Protein AF-A0A478EDR0-F1 (afdb_monomer_lite)

Foldseek 3Di:
DKWKEDAPVDPQIAILLDPCSRPPPVCPPPPVSVLLVVLLLCCLPCLVCVQVVVLPPDPPCPVVCLPFAQFLLNVCVVVVRDVCNLQTPVCRVVCLQQQFFSVLRRPFAHSNQVSVVCVVQVVSVSVPDDRDDDADVVHPVVVVVVVVVPDDPPDDDDPPDDQQADDDPDAAEAPLNHPVRHDPLNCQLVLLKAWAKKKKWKFQFPVLADPSPNRDDQKYKHHYDPPDPQFDDDPDDPPNDSVVSRHDPVRRRGQTIKMKGFCCRVVVQAAAVDPNDPHTIIMIMRDPDDGPGTPDMDMDIGIRNGRSLLSSLVVQCVVQLPDPDHDAALSSEPSDPVRRVQRVVQSVVCVVPVDHDRSYPSDGHPVD

Structure (mmCIF, N/CA/C/O backbone):
data_AF-A0A478EDR0-F1
#
_entry.id   AF-A0A478EDR0-F1
#
loop_
_atom_site.group_PDB
_atom_site.id
_atom_site.type_symbol
_atom_site.label_atom_id
_atom_site.label_alt_id
_atom_site.label_comp_id
_atom_site.label_asym_id
_atom_site.label_entity_id
_atom_site.label_seq_id
_atom_site.pdbx_PDB_ins_code
_atom_site.Cartn_x
_atom_site.Cartn_y
_atom_site.Cartn_z
_atom_site.occupancy
_atom_site.B_iso_or_equiv
_atom_site.auth_seq_id
_atom_site.auth_comp_id
_atom_site.auth_asym_id
_atom_site.auth_atom_id
_atom_site.pdbx_PDB_model_num
ATOM 1 N N . MET A 1 1 ? 16.626 -0.161 -0.500 1.00 72.06 1 MET A N 1
ATOM 2 C CA . MET A 1 1 ? 15.378 -0.650 -1.121 1.00 72.06 1 MET A CA 1
ATOM 3 C C . MET A 1 1 ? 15.396 -0.232 -2.583 1.00 72.06 1 MET A C 1
ATOM 5 O O . MET A 1 1 ? 15.953 0.819 -2.873 1.00 72.06 1 MET A O 1
ATOM 9 N N . SER A 1 2 ? 14.897 -1.074 -3.491 1.00 82.75 2 SER A N 1
ATOM 10 C CA . SER A 1 2 ? 14.860 -0.760 -4.919 1.00 82.75 2 SER A CA 1
ATOM 11 C C . SER A 1 2 ? 13.586 -1.272 -5.579 1.00 82.75 2 SER A C 1
ATOM 13 O O . SER A 1 2 ? 13.078 -2.339 -5.228 1.00 82.75 2 SER A O 1
ATOM 15 N N . THR A 1 3 ? 13.122 -0.522 -6.568 1.00 86.38 3 THR A N 1
ATOM 16 C CA . THR A 1 3 ? 11.923 -0.763 -7.365 1.00 86.38 3 THR A CA 1
ATOM 17 C C . THR A 1 3 ? 12.319 -0.947 -8.821 1.00 86.38 3 THR A C 1
ATOM 19 O O . THR A 1 3 ? 13.372 -0.498 -9.274 1.00 86.38 3 THR A O 1
ATOM 22 N N . SER A 1 4 ? 11.499 -1.674 -9.558 1.00 87.06 4 SER A N 1
ATOM 23 C CA . SER A 1 4 ? 11.646 -1.843 -10.994 1.00 87.06 4 SER A CA 1
ATOM 24 C C . SER A 1 4 ? 10.284 -1.995 -11.629 1.00 87.06 4 SER A C 1
ATOM 26 O O . SER A 1 4 ? 9.315 -2.369 -10.968 1.00 87.06 4 SER A O 1
ATOM 28 N N . VAL A 1 5 ? 10.228 -1.703 -12.917 1.00 87.00 5 VAL A N 1
ATOM 29 C CA . VAL A 1 5 ? 9.045 -1.825 -13.746 1.00 87.00 5 VAL A CA 1
ATOM 30 C C . VAL A 1 5 ? 9.401 -2.570 -15.021 1.00 87.00 5 VAL A C 1
ATOM 32 O O . VAL A 1 5 ? 10.458 -2.354 -15.615 1.00 87.00 5 VAL A O 1
ATOM 35 N N . THR A 1 6 ? 8.505 -3.443 -15.448 1.00 86.31 6 THR A N 1
ATOM 36 C CA . THR A 1 6 ? 8.558 -4.144 -16.729 1.00 86.31 6 THR A CA 1
ATOM 37 C C . THR A 1 6 ? 7.203 -4.041 -17.396 1.00 86.31 6 THR A C 1
ATOM 39 O O . THR A 1 6 ? 6.175 -4.080 -16.721 1.00 86.31 6 THR A O 1
ATOM 42 N N . GLU A 1 7 ? 7.184 -3.881 -18.712 1.00 83.06 7 GLU A N 1
ATOM 43 C CA . GLU A 1 7 ? 5.940 -4.027 -19.460 1.00 83.06 7 GLU A CA 1
ATOM 44 C C . GLU A 1 7 ? 5.649 -5.505 -19.694 1.00 83.06 7 GLU A C 1
ATOM 46 O O . GLU A 1 7 ? 6.548 -6.267 -20.032 1.00 83.06 7 GLU A O 1
ATOM 51 N N . GLU A 1 8 ? 4.391 -5.902 -19.534 1.00 78.00 8 GLU A N 1
ATOM 52 C CA . GLU A 1 8 ? 3.966 -7.288 -19.750 1.00 78.00 8 GLU A CA 1
ATOM 53 C C . GLU A 1 8 ? 4.298 -7.816 -21.153 1.00 78.00 8 GLU A C 1
ATOM 55 O O . GLU A 1 8 ? 4.853 -8.904 -21.279 1.00 78.00 8 GLU A O 1
ATOM 60 N N . ASP A 1 9 ? 3.974 -7.033 -22.186 1.00 70.50 9 ASP A N 1
ATOM 61 C CA . ASP A 1 9 ? 4.176 -7.403 -23.593 1.00 70.50 9 ASP A CA 1
ATOM 62 C C . ASP A 1 9 ? 5.501 -6.852 -24.155 1.00 70.50 9 ASP A C 1
ATOM 64 O O . ASP A 1 9 ? 5.813 -7.032 -25.333 1.00 70.50 9 ASP A O 1
ATOM 68 N N . GLY A 1 10 ? 6.251 -6.087 -23.356 1.00 65.25 10 GLY A N 1
ATOM 69 C CA . GLY A 1 10 ? 7.208 -5.117 -23.879 1.00 65.25 10 GLY A CA 1
ATOM 70 C C . GLY A 1 10 ? 8.684 -5.457 -23.634 1.00 65.25 10 GLY A C 1
ATOM 71 O O . GLY A 1 10 ? 9.043 -6.076 -22.636 1.00 65.25 10 GLY A O 1
ATOM 72 N N . PRO A 1 11 ? 9.595 -4.956 -24.492 1.00 62.22 11 PRO A N 1
ATOM 73 C CA . PRO A 1 11 ? 11.048 -5.048 -24.296 1.00 62.22 11 PRO A CA 1
ATOM 74 C C . PRO A 1 11 ? 11.576 -4.096 -23.202 1.00 62.22 11 PRO A C 1
ATOM 76 O O . PRO A 1 11 ? 12.790 -4.046 -22.940 1.00 62.22 11 PRO A O 1
ATOM 79 N N . MET A 1 12 ? 10.684 -3.283 -22.620 1.00 74.19 12 MET A N 1
ATOM 80 C CA . MET A 1 12 ? 11.024 -2.195 -21.717 1.00 74.19 12 MET A CA 1
ATOM 81 C C . MET A 1 12 ? 11.051 -2.661 -20.265 1.00 74.19 12 MET A C 1
ATOM 83 O O . MET A 1 12 ? 10.071 -3.180 -19.730 1.00 74.19 12 MET A O 1
ATOM 87 N N . ALA A 1 13 ? 12.191 -2.420 -19.628 1.00 77.81 13 ALA A N 1
ATOM 88 C CA . ALA A 1 13 ? 12.413 -2.679 -18.222 1.00 77.81 13 ALA A CA 1
ATOM 89 C C . ALA A 1 13 ? 13.239 -1.534 -17.634 1.00 77.81 13 ALA A C 1
ATOM 91 O O . ALA A 1 13 ? 14.216 -1.106 -18.246 1.00 77.81 13 ALA A O 1
ATOM 92 N N . TRP A 1 14 ? 12.878 -1.067 -16.445 1.00 80.19 14 TRP A N 1
ATOM 93 C CA . TRP A 1 14 ? 13.659 -0.101 -15.680 1.00 80.19 14 TRP A CA 1
ATOM 94 C C . TRP A 1 14 ? 13.784 -0.556 -14.237 1.00 80.19 14 TRP A C 1
ATOM 96 O O . TRP A 1 14 ? 12.840 -1.105 -13.685 1.00 80.19 14 TRP A O 1
ATOM 106 N N . GLY A 1 15 ? 14.939 -0.320 -13.623 1.00 80.12 15 GLY A N 1
ATOM 107 C CA . GLY A 1 15 ? 15.170 -0.559 -12.207 1.00 80.12 15 GLY A CA 1
ATOM 108 C C . GLY A 1 15 ? 15.872 0.632 -11.575 1.00 80.12 15 GLY A C 1
ATOM 109 O O . GLY A 1 15 ? 16.824 1.170 -12.142 1.00 80.12 15 GLY A O 1
ATOM 110 N N . SER A 1 16 ? 15.453 1.005 -10.370 1.00 76.69 16 SER A N 1
ATOM 111 C CA . SER A 1 16 ? 16.039 2.110 -9.611 1.00 76.69 16 SER A CA 1
ATOM 112 C C . SER A 1 16 ? 17.458 1.820 -9.111 1.00 76.69 16 SER A C 1
ATOM 114 O O . SER A 1 16 ? 18.165 2.726 -8.684 1.00 76.69 16 SER A O 1
ATOM 116 N N . THR A 1 17 ? 17.929 0.572 -9.221 1.00 71.00 17 THR A N 1
ATOM 117 C CA . THR A 1 17 ? 19.312 0.182 -8.897 1.00 71.00 17 THR A CA 1
ATOM 118 C C . THR A 1 17 ? 20.349 0.689 -9.892 1.00 71.00 17 THR A C 1
ATOM 120 O O . THR A 1 17 ? 21.541 0.624 -9.602 1.00 71.00 17 THR A O 1
ATOM 123 N N . SER A 1 18 ? 19.936 1.119 -11.085 1.00 65.50 18 SER A N 1
ATOM 124 C CA . SER A 1 18 ? 20.862 1.590 -12.109 1.00 65.50 18 SER A CA 1
ATOM 125 C C . SER A 1 18 ? 20.155 2.481 -13.123 1.00 65.50 18 SER A C 1
ATOM 127 O O . SER A 1 18 ? 19.211 2.049 -13.784 1.00 65.50 18 SER A O 1
ATOM 129 N N . LEU A 1 19 ? 20.676 3.694 -13.328 1.00 61.78 19 LEU A N 1
ATOM 130 C CA . LEU A 1 19 ? 20.252 4.574 -14.424 1.00 61.78 19 LEU A CA 1
ATOM 131 C C . LEU A 1 19 ? 20.496 3.929 -15.802 1.00 61.78 19 LEU A C 1
ATOM 133 O O . LEU A 1 19 ? 19.786 4.222 -16.762 1.00 61.78 19 LEU A O 1
ATOM 137 N N . TRP A 1 20 ? 21.425 2.969 -15.876 1.00 59.75 20 TRP A N 1
ATOM 138 C CA . TRP A 1 20 ? 21.710 2.176 -17.073 1.00 59.75 20 TRP A CA 1
ATOM 139 C C . TRP A 1 20 ? 20.634 1.136 -17.399 1.00 59.75 20 TRP A C 1
ATOM 141 O O . TRP A 1 20 ? 20.694 0.521 -18.457 1.00 59.75 20 TRP A O 1
ATOM 151 N N . SER A 1 21 ? 19.621 0.945 -16.547 1.00 62.44 21 SER A N 1
ATOM 152 C CA . SER A 1 21 ? 18.536 -0.013 -16.810 1.00 62.44 21 SER A CA 1
ATOM 153 C C . SER A 1 21 ? 17.683 0.367 -18.028 1.00 62.44 21 SER A C 1
ATOM 155 O O . SER A 1 21 ? 17.198 -0.525 -18.715 1.00 62.44 21 SER A O 1
ATOM 157 N N . PHE A 1 22 ? 17.560 1.665 -18.343 1.00 58.78 22 PHE A N 1
ATOM 158 C CA . PHE A 1 22 ? 16.936 2.147 -19.589 1.00 58.78 22 PHE A CA 1
ATOM 159 C C . PHE A 1 22 ? 17.867 2.075 -20.805 1.00 58.78 22 PHE A C 1
ATOM 161 O O . PHE A 1 22 ? 17.418 2.219 -21.945 1.00 58.78 22 PHE A O 1
ATOM 168 N N . ILE A 1 23 ? 19.168 1.901 -20.573 1.00 54.78 23 ILE A N 1
ATOM 169 C CA . ILE A 1 23 ? 20.211 2.095 -21.574 1.00 54.78 23 ILE A CA 1
ATOM 170 C C . ILE A 1 23 ? 20.453 0.762 -22.273 1.00 54.78 23 ILE A C 1
ATOM 172 O O . ILE A 1 23 ? 21.464 0.091 -22.104 1.00 54.78 23 ILE A O 1
ATOM 176 N N . ASP A 1 24 ? 19.490 0.394 -23.109 1.00 58.81 24 ASP A N 1
ATOM 177 C CA . ASP A 1 24 ? 19.811 -0.323 -24.335 1.00 58.81 24 ASP A CA 1
ATOM 178 C C . ASP A 1 24 ? 20.332 0.758 -25.297 1.00 58.81 24 ASP A C 1
ATOM 180 O O . ASP A 1 24 ? 19.521 1.441 -25.920 1.00 58.81 24 ASP A O 1
ATOM 184 N N . GLY A 1 25 ? 21.649 1.031 -25.249 1.00 57.31 25 GLY A N 1
ATOM 185 C CA . GLY A 1 25 ? 22.450 2.184 -25.745 1.00 57.31 25 GLY A CA 1
ATOM 186 C C . GLY A 1 25 ? 21.832 3.266 -26.656 1.00 57.31 25 GLY A C 1
ATOM 187 O O . GLY A 1 25 ? 22.160 4.441 -26.530 1.00 57.31 25 GLY A O 1
ATOM 188 N N . SER A 1 26 ? 20.909 2.903 -27.538 1.00 60.88 26 SER A N 1
ATOM 189 C CA . SER A 1 26 ? 20.121 3.764 -28.427 1.00 60.88 26 SER A CA 1
ATOM 190 C C . SER A 1 26 ? 19.231 4.825 -27.751 1.00 60.88 26 SER A C 1
ATOM 192 O O . SER A 1 26 ? 19.070 5.913 -28.300 1.00 60.88 26 SER A O 1
ATOM 194 N N . ARG A 1 27 ? 18.631 4.562 -26.576 1.00 70.38 27 ARG A N 1
ATOM 195 C CA . ARG A 1 27 ? 17.602 5.466 -26.003 1.00 70.38 27 ARG A CA 1
ATOM 196 C C . ARG A 1 27 ? 18.145 6.627 -25.176 1.00 70.38 27 ARG A C 1
ATOM 198 O O . ARG A 1 27 ? 17.407 7.585 -24.949 1.00 70.38 27 ARG A O 1
ATOM 205 N N . PHE A 1 28 ? 19.410 6.580 -24.766 1.00 74.00 28 PHE A N 1
ATOM 206 C CA . PHE A 1 28 ? 20.024 7.625 -23.939 1.00 74.00 28 PHE A CA 1
ATOM 207 C C . PHE A 1 28 ? 19.981 9.009 -24.607 1.00 74.00 28 PHE A C 1
ATOM 209 O O . PHE A 1 28 ? 19.774 10.021 -23.948 1.00 74.00 28 PHE A O 1
ATOM 216 N N . PHE A 1 29 ? 20.105 9.053 -25.933 1.00 79.75 29 PHE A N 1
ATOM 217 C CA . PHE A 1 29 ? 20.078 10.297 -26.705 1.00 79.75 29 PHE A CA 1
ATOM 218 C C . PHE A 1 29 ? 18.671 10.718 -27.153 1.00 79.75 29 PHE A C 1
ATOM 220 O O . PHE A 1 29 ? 18.524 11.696 -27.882 1.00 79.75 29 PHE A O 1
ATOM 227 N N . SER A 1 30 ? 17.622 10.004 -26.737 1.00 85.06 30 SER A N 1
ATOM 228 C CA . SER A 1 30 ? 16.255 10.349 -27.126 1.00 85.06 30 SER A CA 1
ATOM 229 C C . SER A 1 30 ? 15.712 11.522 -26.291 1.00 85.06 30 SER A C 1
ATOM 231 O O . SER A 1 30 ? 15.897 11.534 -25.070 1.00 85.06 30 SER A O 1
ATOM 233 N N . PRO A 1 31 ? 14.971 12.476 -26.893 1.00 87.06 31 PRO A N 1
ATOM 234 C CA . PRO A 1 31 ? 14.264 13.524 -26.143 1.00 87.06 31 PRO A CA 1
ATOM 235 C C . PRO A 1 31 ? 13.321 12.948 -25.080 1.00 87.06 31 PRO A C 1
ATOM 237 O O . PRO A 1 31 ? 13.150 13.514 -24.004 1.00 87.06 31 PRO A O 1
ATOM 240 N N . TRP A 1 32 ? 12.765 11.775 -25.382 1.00 86.31 32 TRP A N 1
ATOM 241 C CA . TRP A 1 32 ? 11.957 10.957 -24.491 1.00 86.31 32 TRP A CA 1
ATOM 242 C C . TRP A 1 32 ? 12.653 10.666 -23.150 1.00 86.31 32 TRP A C 1
ATOM 244 O O . TRP A 1 32 ? 12.093 10.941 -22.089 1.00 86.31 32 TRP A O 1
ATOM 254 N N . PHE A 1 33 ? 13.897 10.175 -23.185 1.00 85.69 33 PHE A N 1
ATOM 255 C CA . PHE A 1 33 ? 14.653 9.820 -21.980 1.00 85.69 33 PHE A CA 1
ATOM 256 C C . PHE A 1 33 ? 14.966 11.050 -21.125 1.00 85.69 33 PHE A C 1
ATOM 258 O O . PHE A 1 33 ? 14.776 11.033 -19.910 1.00 85.69 33 PHE A O 1
ATOM 265 N N . TRP A 1 34 ? 15.395 12.143 -21.756 1.00 88.25 34 TRP A N 1
ATOM 266 C CA . TRP A 1 34 ? 15.716 13.376 -21.040 1.00 88.25 34 TRP A CA 1
ATOM 267 C C . TRP A 1 34 ? 14.485 14.033 -20.425 1.00 88.25 34 TRP A C 1
ATOM 269 O O . TRP A 1 34 ? 14.568 14.526 -19.300 1.00 88.25 34 TRP A O 1
ATOM 279 N N . ARG A 1 35 ? 13.329 13.979 -21.100 1.00 92.69 35 ARG A N 1
ATOM 280 C CA . ARG A 1 35 ? 12.067 14.437 -20.513 1.00 92.69 35 ARG A CA 1
ATOM 281 C C . ARG A 1 35 ? 11.693 13.620 -19.278 1.00 92.69 35 ARG A C 1
ATOM 283 O O . ARG A 1 35 ? 11.334 14.199 -18.256 1.00 92.69 35 ARG A O 1
ATOM 290 N N . PHE A 1 36 ? 11.814 12.298 -19.362 1.00 89.06 36 PHE A N 1
ATOM 291 C CA . PHE A 1 36 ? 11.548 11.393 -18.248 1.00 89.06 36 PHE A CA 1
ATOM 292 C C . PHE A 1 36 ? 12.469 11.665 -17.044 1.00 89.06 36 PHE A C 1
ATOM 294 O O . PHE A 1 36 ? 11.990 11.814 -15.921 1.00 89.06 36 PHE A O 1
ATOM 301 N N . MET A 1 37 ? 13.778 11.810 -17.274 1.00 87.94 37 MET A N 1
ATOM 302 C CA . MET A 1 37 ? 14.745 12.127 -16.214 1.00 87.94 37 MET A CA 1
ATOM 303 C C . MET A 1 37 ? 14.508 13.508 -15.593 1.00 87.94 37 MET A C 1
ATOM 305 O O . MET A 1 37 ? 14.593 13.655 -14.372 1.00 87.94 37 MET A O 1
ATOM 309 N N . PHE A 1 38 ? 14.179 14.510 -16.412 1.00 92.88 38 PHE A N 1
ATOM 310 C CA . PHE A 1 38 ? 13.797 15.835 -15.930 1.00 92.88 38 PHE A CA 1
ATOM 311 C C . PHE A 1 38 ? 12.568 15.763 -15.020 1.00 92.88 38 PHE A C 1
ATOM 313 O O . PHE A 1 38 ? 12.579 16.351 -13.942 1.00 92.88 38 PHE A O 1
ATOM 320 N N . ASP A 1 39 ? 11.539 15.011 -15.413 1.00 94.31 39 ASP A N 1
ATOM 321 C CA . ASP A 1 39 ? 10.329 14.840 -14.608 1.00 94.31 39 ASP A CA 1
ATOM 322 C C . ASP A 1 39 ? 10.603 14.135 -13.276 1.00 94.31 39 ASP A C 1
ATOM 324 O O . ASP A 1 39 ? 10.053 14.552 -12.257 1.00 94.31 39 ASP A O 1
ATOM 328 N N . ILE A 1 40 ? 11.491 13.133 -13.252 1.00 90.19 40 ILE A N 1
ATOM 329 C CA . ILE A 1 40 ? 11.939 12.499 -12.003 1.00 90.19 40 ILE A CA 1
ATOM 330 C C . ILE A 1 40 ? 12.580 13.535 -11.079 1.00 90.19 40 ILE A C 1
ATOM 332 O O . ILE A 1 40 ? 12.158 13.668 -9.930 1.00 90.19 40 ILE A O 1
ATOM 336 N N . LEU A 1 41 ? 13.572 14.285 -11.569 1.00 91.19 41 LEU A N 1
ATOM 337 C CA . LEU A 1 41 ? 14.268 15.302 -10.775 1.00 91.19 41 LEU A CA 1
ATOM 338 C C . LEU A 1 41 ? 13.285 16.359 -10.267 1.00 91.19 41 LEU A C 1
ATOM 340 O O . LEU A 1 41 ? 13.203 16.612 -9.068 1.00 91.19 41 LEU A O 1
ATOM 344 N N . ARG A 1 42 ? 12.480 16.916 -11.172 1.00 94.38 42 ARG A N 1
ATOM 345 C CA . ARG A 1 42 ? 11.457 17.915 -10.865 1.00 94.38 42 ARG A CA 1
ATOM 346 C C . ARG A 1 42 ? 10.471 17.414 -9.813 1.00 94.38 42 ARG A C 1
ATOM 348 O O . ARG A 1 42 ? 10.120 18.170 -8.921 1.00 94.38 42 ARG A O 1
ATOM 355 N N . PHE A 1 43 ? 10.002 16.169 -9.893 1.00 93.81 43 PHE A N 1
ATOM 356 C CA . PHE A 1 43 ? 9.091 15.623 -8.886 1.00 93.81 43 PHE A CA 1
ATOM 357 C C . PHE A 1 43 ? 9.765 15.472 -7.520 1.00 93.81 43 PHE A C 1
ATOM 359 O O . PHE A 1 43 ? 9.201 15.901 -6.521 1.00 93.81 43 PHE A O 1
ATOM 366 N N . ASN A 1 44 ? 10.982 14.928 -7.470 1.00 90.12 44 ASN A N 1
ATOM 367 C CA . ASN A 1 44 ? 11.703 14.736 -6.208 1.00 90.12 44 ASN A CA 1
ATOM 368 C C . ASN A 1 44 ? 12.004 16.072 -5.498 1.00 90.12 44 ASN A C 1
ATOM 370 O O . ASN A 1 44 ? 11.915 16.133 -4.277 1.00 90.12 44 ASN A O 1
ATOM 374 N N . PHE A 1 45 ? 12.295 17.146 -6.243 1.00 90.38 45 PHE A N 1
ATOM 375 C CA . PHE A 1 45 ? 12.602 18.459 -5.657 1.00 90.38 45 PHE A CA 1
ATOM 376 C C . PHE A 1 45 ? 11.383 19.357 -5.410 1.00 90.38 45 PHE A C 1
ATOM 378 O O . PHE A 1 45 ? 11.376 20.091 -4.427 1.00 90.38 45 PHE A O 1
ATOM 385 N N . CYS A 1 46 ? 10.368 19.325 -6.279 1.00 92.62 46 CYS A N 1
ATOM 386 C CA . CYS A 1 46 ? 9.280 20.311 -6.255 1.00 92.62 46 CYS A CA 1
ATOM 387 C C . CYS A 1 46 ? 7.938 19.751 -5.767 1.00 92.62 46 CYS A C 1
ATOM 389 O O . CYS A 1 46 ? 7.014 20.528 -5.546 1.00 92.62 46 CYS A O 1
ATOM 391 N N . ALA A 1 47 ? 7.768 18.430 -5.601 1.00 91.44 47 ALA A N 1
ATOM 392 C CA . ALA A 1 47 ? 6.449 17.879 -5.266 1.00 91.44 47 ALA A CA 1
ATOM 393 C C . ALA A 1 47 ? 5.882 18.445 -3.952 1.00 91.44 47 ALA A C 1
ATOM 395 O O . ALA A 1 47 ? 4.680 18.681 -3.858 1.00 91.44 47 ALA A O 1
ATOM 396 N N . THR A 1 48 ? 6.737 18.723 -2.963 1.00 91.69 48 THR A N 1
ATOM 397 C CA . THR A 1 48 ? 6.334 19.274 -1.658 1.00 91.69 48 THR A CA 1
ATOM 398 C C . THR A 1 48 ? 5.813 20.712 -1.724 1.00 91.69 48 THR A C 1
ATOM 400 O O . THR A 1 48 ? 5.184 21.161 -0.771 1.00 91.69 48 THR A O 1
ATOM 403 N N . GLU A 1 49 ? 5.998 21.430 -2.838 1.00 90.25 49 GLU A N 1
ATOM 404 C CA . GLU A 1 49 ? 5.413 22.767 -3.044 1.00 90.25 49 GLU A CA 1
ATOM 405 C C . GLU A 1 49 ? 3.876 22.743 -2.990 1.00 90.25 49 GLU A C 1
ATOM 407 O O . GLU A 1 49 ? 3.258 23.748 -2.639 1.00 90.25 49 GLU A O 1
ATOM 412 N N . ILE A 1 50 ? 3.253 21.578 -3.228 1.00 89.62 50 ILE A N 1
ATOM 413 C CA . ILE A 1 50 ? 1.800 21.391 -3.110 1.00 89.62 50 ILE A CA 1
ATOM 414 C C . ILE A 1 50 ? 1.251 21.822 -1.737 1.00 89.62 50 ILE A C 1
ATOM 416 O O . ILE A 1 50 ? 0.121 22.297 -1.655 1.00 89.62 50 ILE A O 1
ATOM 420 N N . PHE A 1 51 ? 2.044 21.704 -0.664 1.00 87.00 51 PHE A N 1
ATOM 421 C CA . PHE A 1 51 ? 1.619 22.095 0.684 1.00 87.00 51 PHE A CA 1
ATOM 422 C C . PHE A 1 51 ? 1.512 23.618 0.843 1.00 87.00 51 PHE A C 1
ATOM 424 O O . PHE A 1 51 ? 0.641 24.098 1.563 1.00 87.00 51 PHE A O 1
ATOM 431 N N . ALA A 1 52 ? 2.348 24.380 0.128 1.00 83.69 52 ALA A N 1
ATOM 432 C CA . ALA A 1 52 ? 2.338 25.843 0.141 1.00 83.69 52 ALA A CA 1
ATOM 433 C C . ALA A 1 52 ? 1.325 26.450 -0.849 1.00 83.69 52 ALA A C 1
ATOM 435 O O . ALA A 1 52 ? 0.907 27.594 -0.691 1.00 83.69 52 ALA A O 1
ATOM 436 N N . GLU A 1 53 ? 0.916 25.710 -1.882 1.00 80.62 53 GLU A N 1
ATOM 437 C CA . GLU A 1 53 ? -0.138 26.156 -2.808 1.00 80.62 53 GLU A CA 1
ATOM 438 C C . GLU A 1 53 ? -1.485 26.286 -2.090 1.00 80.62 53 GLU A C 1
ATOM 440 O O . GLU A 1 53 ? -2.184 27.285 -2.245 1.00 80.62 53 GLU A O 1
ATOM 445 N N . LYS A 1 54 ? -1.803 25.310 -1.238 1.00 65.62 54 LYS A N 1
ATOM 446 C CA . LYS A 1 54 ? -3.091 25.219 -0.549 1.00 65.62 54 LYS A CA 1
ATOM 447 C C . LYS A 1 54 ? -3.266 26.242 0.575 1.00 65.62 54 LYS A C 1
ATOM 449 O O . LYS A 1 54 ? -4.384 26.651 0.864 1.00 65.62 54 LYS A O 1
ATOM 454 N N . SER A 1 55 ? -2.177 26.675 1.216 1.00 59.66 55 SER A N 1
ATOM 455 C CA . SER A 1 55 ? -2.237 27.729 2.239 1.00 59.66 55 SER A CA 1
ATOM 456 C C . SER A 1 55 ? -2.546 29.110 1.648 1.00 59.66 55 SER A C 1
ATOM 458 O O . SER A 1 55 ? -3.074 29.968 2.352 1.00 59.66 55 SER A O 1
ATOM 460 N N . ASN A 1 56 ? -2.255 29.313 0.357 1.00 55.97 56 ASN A N 1
ATOM 461 C CA . ASN A 1 56 ? -2.460 30.575 -0.354 1.00 55.97 56 ASN A CA 1
ATOM 462 C C . ASN A 1 56 ? -3.810 30.661 -1.092 1.00 55.97 56 ASN A C 1
ATOM 464 O O . ASN A 1 56 ? -4.203 31.749 -1.523 1.00 55.97 56 ASN A O 1
ATOM 468 N N . GLU A 1 57 ? -4.545 29.553 -1.227 1.00 57.81 57 GLU A N 1
ATOM 469 C CA . GLU A 1 57 ? -5.923 29.568 -1.720 1.00 57.81 57 GLU A CA 1
ATOM 470 C C . GLU A 1 57 ? -6.827 30.229 -0.667 1.00 57.81 57 GLU A C 1
ATOM 472 O O . GLU A 1 57 ? -7.087 29.718 0.423 1.00 57.81 57 GLU A O 1
ATOM 477 N N . SER A 1 58 ? -7.247 31.457 -0.977 1.00 44.16 58 SER A N 1
ATOM 478 C CA . SER A 1 58 ? -8.054 32.308 -0.103 1.00 44.16 58 SER A CA 1
ATOM 479 C C . SER A 1 58 ? -9.352 31.609 0.324 1.00 44.16 58 SER A C 1
ATOM 481 O O . SER A 1 58 ? -9.951 30.872 -0.451 1.00 44.16 58 SER A O 1
ATOM 483 N N . GLN A 1 59 ? -9.827 31.913 1.539 1.00 49.72 59 GLN A N 1
ATOM 484 C CA . GLN A 1 59 ? -11.025 31.391 2.234 1.00 49.72 59 GLN A CA 1
ATOM 485 C C . GLN A 1 59 ? -12.355 31.315 1.439 1.00 49.72 59 GLN A C 1
ATOM 487 O O . GLN A 1 59 ? -13.358 30.882 2.002 1.00 49.72 59 GLN A O 1
ATOM 492 N N . HIS A 1 60 ? -12.402 31.727 0.173 1.00 42.75 60 HIS A N 1
ATOM 493 C CA . HIS A 1 60 ? -13.610 31.845 -0.641 1.00 42.75 60 HIS A CA 1
ATOM 494 C C . HIS A 1 60 ? -14.114 30.541 -1.291 1.00 42.75 60 HIS A C 1
ATOM 496 O O . HIS A 1 60 ? -15.248 30.547 -1.758 1.00 42.75 60 HIS A O 1
ATOM 502 N N . ASP A 1 61 ? -13.355 29.433 -1.286 1.00 45.69 61 ASP A N 1
ATOM 503 C CA . ASP A 1 61 ? -13.779 28.155 -1.916 1.00 45.69 61 ASP A CA 1
ATOM 504 C C . ASP A 1 61 ? -13.748 26.932 -0.966 1.00 45.69 61 ASP A C 1
ATOM 506 O O . ASP A 1 61 ? -13.803 25.776 -1.383 1.00 45.69 61 ASP A O 1
ATOM 510 N N . LYS A 1 62 ? -13.726 27.163 0.359 1.00 48.03 62 LYS A N 1
ATOM 511 C CA . LYS A 1 62 ? -13.695 26.087 1.378 1.00 48.03 62 LYS A CA 1
ATOM 512 C C . LYS A 1 62 ? -14.926 25.167 1.374 1.00 48.03 62 LYS A C 1
ATOM 514 O O . LYS A 1 62 ? -14.893 24.101 1.984 1.00 48.03 62 LYS A O 1
ATOM 519 N N . THR A 1 63 ? -16.023 25.562 0.729 1.00 46.81 63 THR A N 1
ATOM 520 C CA . THR A 1 63 ? -17.245 24.749 0.640 1.00 46.81 63 THR A CA 1
ATOM 521 C C . THR A 1 63 ? -17.172 23.667 -0.437 1.00 46.81 63 THR A C 1
ATOM 523 O O . THR A 1 63 ? -17.850 22.656 -0.283 1.00 46.81 63 THR A O 1
ATOM 526 N N . ARG A 1 64 ? -16.337 23.815 -1.479 1.00 46.12 64 ARG A N 1
ATOM 527 C CA . ARG A 1 64 ? -16.129 22.772 -2.506 1.00 46.12 64 ARG A CA 1
ATOM 528 C C . ARG A 1 64 ? -15.036 21.765 -2.136 1.00 46.12 64 ARG A C 1
ATOM 530 O O . ARG A 1 64 ? -15.171 20.583 -2.450 1.00 46.12 64 ARG A O 1
ATOM 537 N N . ASP A 1 65 ? -14.007 22.199 -1.410 1.00 51.12 65 ASP A N 1
ATOM 538 C CA . ASP A 1 65 ? -12.849 21.367 -1.030 1.00 51.12 65 ASP A CA 1
ATOM 539 C C . ASP A 1 65 ? -13.167 20.202 -0.079 1.00 51.12 65 ASP A C 1
ATOM 541 O O . ASP A 1 65 ? -12.393 19.246 0.024 1.00 51.12 65 ASP A O 1
ATOM 545 N N . ASN A 1 66 ? -14.310 20.248 0.610 1.00 59.50 66 ASN A N 1
ATOM 546 C CA . ASN A 1 66 ? -14.713 19.189 1.535 1.00 59.50 66 ASN A CA 1
ATOM 547 C C . ASN A 1 66 ? -15.302 17.949 0.849 1.00 59.50 66 ASN A C 1
ATOM 549 O O . ASN A 1 66 ? -15.451 16.923 1.511 1.00 59.50 66 ASN A O 1
ATOM 553 N N . GLU A 1 67 ? -15.633 18.004 -0.444 1.00 71.31 67 GLU A N 1
ATOM 554 C CA . GLU A 1 67 ? -16.261 16.867 -1.128 1.00 71.31 67 GLU A CA 1
ATOM 555 C C . GLU A 1 67 ? -15.249 15.975 -1.857 1.00 71.31 67 GLU A C 1
ATOM 557 O O . GLU A 1 67 ? -15.408 14.750 -1.887 1.00 71.31 67 GLU A O 1
ATOM 562 N N . ARG A 1 68 ? -14.183 16.554 -2.433 1.00 86.31 68 ARG A N 1
ATOM 563 C CA . ARG A 1 68 ? -13.172 15.782 -3.168 1.00 86.31 68 ARG A CA 1
ATOM 564 C C . ARG A 1 68 ? -11.802 16.458 -3.206 1.00 86.31 68 ARG A C 1
ATOM 566 O O . ARG A 1 68 ? -11.657 17.562 -3.708 1.00 86.31 68 ARG A O 1
ATOM 573 N N . LEU A 1 69 ? -10.782 15.724 -2.777 1.00 89.44 69 LEU A N 1
ATOM 574 C CA . LEU A 1 69 ? -9.373 16.096 -2.862 1.00 89.44 69 LEU A CA 1
ATOM 575 C C . LEU A 1 69 ? -8.840 15.921 -4.293 1.00 89.44 69 LEU A C 1
ATOM 577 O O . LEU A 1 69 ? -9.199 14.955 -4.975 1.00 89.44 69 LEU A O 1
ATOM 581 N N . GLU A 1 70 ? -7.934 16.811 -4.714 1.00 91.62 70 GLU A N 1
ATOM 582 C CA . GLU A 1 70 ? -7.204 16.686 -5.984 1.00 91.62 70 GLU A CA 1
ATOM 583 C C . GLU A 1 70 ? -6.479 15.332 -6.040 1.00 91.62 70 GLU A C 1
ATOM 585 O O . GLU A 1 70 ? -5.691 14.980 -5.154 1.00 91.62 70 GLU A O 1
ATOM 590 N N . SER A 1 71 ? -6.750 14.552 -7.085 1.00 92.69 71 SER A N 1
ATOM 591 C CA . SER A 1 71 ? -6.063 13.281 -7.313 1.00 92.69 71 SER A CA 1
ATOM 592 C C . SER A 1 71 ? -4.635 13.506 -7.810 1.00 92.69 71 SER A C 1
ATOM 594 O O . SER A 1 71 ? -4.323 14.512 -8.452 1.00 92.69 71 SER A O 1
ATOM 596 N N . ILE A 1 72 ? -3.749 12.533 -7.596 1.00 93.06 72 ILE A N 1
ATOM 597 C CA . ILE A 1 72 ? -2.386 12.606 -8.128 1.00 93.06 72 ILE A CA 1
ATOM 598 C C . ILE A 1 72 ? -2.374 12.706 -9.662 1.00 93.06 72 ILE A C 1
ATOM 600 O O . ILE A 1 72 ? -1.524 13.387 -10.226 1.00 93.06 72 ILE A O 1
ATOM 604 N N . GLY A 1 73 ? -3.333 12.092 -10.362 1.00 91.81 73 GLY A N 1
ATOM 605 C CA . GLY A 1 73 ? -3.455 12.234 -11.813 1.00 91.81 73 GLY A CA 1
ATOM 606 C C . GLY A 1 73 ? -3.755 13.672 -12.246 1.00 91.81 73 GLY A C 1
ATOM 607 O O . GLY A 1 73 ? -3.158 14.159 -13.209 1.00 91.81 73 GLY A O 1
ATOM 608 N N . GLU A 1 74 ? -4.641 14.358 -11.523 1.00 93.62 74 GLU A N 1
ATOM 609 C CA . GLU A 1 74 ? -4.987 15.764 -11.763 1.00 93.62 74 GLU A CA 1
ATOM 610 C C . GLU A 1 74 ? -3.812 16.689 -11.464 1.00 93.62 74 GLU A C 1
ATOM 612 O O . GLU A 1 74 ? -3.446 17.482 -12.334 1.00 93.62 74 GLU A O 1
ATOM 617 N N . TYR A 1 75 ? -3.151 16.500 -10.319 1.00 94.94 75 TYR A N 1
ATOM 618 C CA . TYR A 1 75 ? -1.936 17.229 -9.959 1.00 94.94 75 TYR A CA 1
ATOM 619 C C . TYR A 1 75 ? -0.864 17.101 -11.048 1.00 94.94 75 TYR A C 1
ATOM 621 O O . TYR A 1 75 ? -0.341 18.098 -11.550 1.00 94.94 75 TYR A O 1
ATOM 629 N N . LEU A 1 76 ? -0.567 15.871 -11.485 1.00 95.19 76 LEU A N 1
ATOM 630 C CA . LEU A 1 76 ? 0.467 15.629 -12.491 1.00 95.19 76 LEU A CA 1
ATOM 631 C C . LEU A 1 76 ? 0.104 16.229 -13.850 1.00 95.19 76 LEU A C 1
ATOM 633 O O . LEU A 1 76 ? 0.986 16.719 -14.555 1.00 95.19 76 LEU A O 1
ATOM 637 N N . LYS A 1 77 ? -1.182 16.220 -14.219 1.00 94.69 77 LYS A N 1
ATOM 638 C CA . LYS A 1 77 ? -1.674 16.874 -15.437 1.00 94.69 77 LYS A CA 1
ATOM 639 C C . LYS A 1 77 ? -1.539 18.394 -15.339 1.00 94.69 77 LYS A C 1
ATOM 641 O O . LYS A 1 77 ? -0.987 19.003 -16.251 1.00 94.69 77 LYS A O 1
ATOM 646 N N . ARG A 1 78 ? -1.989 18.996 -14.234 1.00 94.62 78 ARG A N 1
ATOM 647 C CA . ARG A 1 78 ? -1.912 20.442 -13.967 1.00 94.62 78 ARG A CA 1
ATOM 648 C C . ARG A 1 78 ? -0.469 20.942 -13.961 1.00 94.62 78 ARG A C 1
ATOM 650 O O . ARG A 1 78 ? -0.175 21.993 -14.517 1.00 94.62 78 ARG A O 1
ATOM 657 N N . LYS A 1 79 ? 0.445 20.160 -13.387 1.00 95.25 79 LYS A N 1
ATOM 658 C CA . LYS A 1 79 ? 1.886 20.437 -13.359 1.00 95.25 79 LYS A CA 1
ATOM 659 C C . LYS A 1 79 ? 2.627 19.970 -14.620 1.00 95.25 79 LYS A C 1
ATOM 661 O O . LYS A 1 79 ? 3.846 20.117 -14.680 1.00 95.25 79 LYS A O 1
ATOM 666 N N . GLY A 1 80 ? 1.935 19.423 -15.620 1.00 95.12 80 GLY A N 1
ATOM 667 C CA . GLY A 1 80 ? 2.511 19.080 -16.919 1.00 95.12 80 GLY A CA 1
ATOM 668 C C . GLY A 1 80 ? 3.588 17.991 -16.886 1.00 95.12 80 GLY A C 1
ATOM 669 O O . GLY A 1 80 ? 4.566 18.119 -17.615 1.00 95.12 80 GLY A O 1
ATOM 670 N N . TYR A 1 81 ? 3.449 16.959 -16.047 1.00 95.94 81 TYR A N 1
ATOM 671 C CA . TYR A 1 81 ? 4.334 15.782 -16.037 1.00 95.94 81 TYR A CA 1
ATOM 672 C C . TYR A 1 81 ? 4.007 14.812 -17.182 1.00 95.94 81 TYR A C 1
ATOM 674 O O . TYR A 1 81 ? 2.833 14.598 -17.507 1.00 95.94 81 TYR A O 1
ATOM 682 N N . SER A 1 82 ? 5.043 14.190 -17.754 1.00 93.44 82 SER A N 1
ATOM 683 C CA . SER A 1 82 ? 4.918 13.223 -18.852 1.00 93.44 82 SER A CA 1
ATOM 684 C C . SER A 1 82 ? 4.187 11.936 -18.450 1.00 93.44 82 SER A C 1
ATOM 686 O O . SER A 1 82 ? 4.126 11.556 -17.275 1.00 93.44 82 SER A O 1
ATOM 688 N N . ASP A 1 83 ? 3.627 11.239 -19.439 1.00 87.56 83 ASP A N 1
ATOM 689 C CA . ASP A 1 83 ? 2.973 9.947 -19.215 1.00 87.56 83 ASP A CA 1
ATOM 690 C C . ASP A 1 83 ? 3.983 8.844 -18.891 1.00 87.56 83 ASP A C 1
ATOM 692 O O . ASP A 1 83 ? 3.663 7.877 -18.201 1.00 87.56 83 ASP A O 1
ATOM 696 N N . GLU A 1 84 ? 5.234 9.012 -19.300 1.00 86.06 84 GLU A N 1
ATOM 697 C CA . GLU A 1 84 ? 6.304 8.068 -19.011 1.00 86.06 84 GLU A CA 1
ATOM 698 C C . GLU A 1 84 ? 6.793 8.177 -17.580 1.00 86.06 84 GLU A C 1
ATOM 700 O O . GLU A 1 84 ? 7.008 7.149 -16.937 1.00 86.06 84 GLU A O 1
ATOM 705 N N . PHE A 1 85 ? 6.865 9.394 -17.036 1.00 90.75 85 PHE A N 1
ATOM 706 C CA . PHE A 1 85 ? 7.076 9.592 -15.605 1.00 90.75 85 PHE A CA 1
ATOM 707 C C . PHE A 1 85 ? 5.993 8.870 -14.791 1.00 90.75 85 PHE A C 1
ATOM 709 O O . PHE A 1 85 ? 6.300 8.084 -13.891 1.00 90.75 85 PHE A O 1
ATOM 716 N N . LYS A 1 86 ? 4.719 9.065 -15.157 1.00 88.62 86 LYS A N 1
ATOM 717 C CA . LYS A 1 86 ? 3.582 8.385 -14.519 1.00 88.62 86 LYS A CA 1
ATOM 718 C C . LYS A 1 86 ? 3.735 6.864 -14.594 1.00 88.62 86 LYS A C 1
ATOM 720 O O . LYS A 1 86 ? 3.615 6.180 -13.578 1.00 88.62 86 LYS A O 1
ATOM 725 N N . ARG A 1 87 ? 3.999 6.337 -15.793 1.00 84.62 87 ARG A N 1
ATOM 726 C CA . ARG A 1 87 ? 3.985 4.900 -16.095 1.00 84.62 87 ARG A CA 1
ATOM 727 C C . ARG A 1 87 ? 5.174 4.130 -15.535 1.00 84.62 87 ARG A C 1
ATOM 729 O O . ARG A 1 87 ? 4.974 3.022 -15.046 1.00 84.62 87 ARG A O 1
ATOM 736 N N . TYR A 1 88 ? 6.379 4.684 -15.622 1.00 82.69 88 TYR A N 1
ATOM 737 C CA . TYR A 1 88 ? 7.603 3.940 -15.325 1.00 82.69 88 TYR A CA 1
ATOM 738 C C . TYR A 1 88 ? 8.247 4.303 -13.990 1.00 82.69 88 TYR A C 1
ATOM 740 O O . TYR A 1 88 ? 8.906 3.452 -13.403 1.00 82.69 88 TYR A O 1
ATOM 748 N N . TYR A 1 89 ? 8.049 5.528 -13.500 1.00 86.62 89 TYR A N 1
ATOM 749 C CA . TYR A 1 89 ? 8.583 5.945 -12.206 1.00 86.62 89 TYR A CA 1
ATOM 750 C C . TYR A 1 89 ? 7.510 5.830 -11.124 1.00 86.62 89 TYR A C 1
ATOM 752 O O . TYR A 1 89 ? 7.568 4.948 -10.269 1.00 86.62 89 TYR A O 1
ATOM 760 N N . LEU A 1 90 ? 6.464 6.655 -11.210 1.00 88.56 90 LEU A N 1
ATOM 761 C CA . LEU A 1 90 ? 5.526 6.799 -10.100 1.00 88.56 90 LEU A CA 1
ATOM 762 C C . LEU A 1 90 ? 4.680 5.542 -9.864 1.00 88.56 90 LEU A C 1
ATOM 764 O O . LEU A 1 90 ? 4.490 5.136 -8.721 1.00 88.56 90 LEU A O 1
ATOM 768 N N . ILE A 1 91 ? 4.194 4.889 -10.926 1.00 83.19 91 ILE A N 1
ATOM 769 C CA . ILE A 1 91 ? 3.471 3.618 -10.785 1.00 83.19 91 ILE A CA 1
ATOM 770 C C . ILE A 1 91 ? 4.327 2.565 -10.082 1.00 83.19 91 ILE A C 1
ATOM 772 O O . ILE A 1 91 ? 3.793 1.848 -9.244 1.00 83.19 91 ILE A O 1
ATOM 776 N N . ALA A 1 92 ? 5.617 2.456 -10.407 1.00 78.75 92 ALA A N 1
ATOM 777 C CA . ALA A 1 92 ? 6.474 1.421 -9.838 1.00 78.75 92 ALA A CA 1
ATOM 778 C C . ALA A 1 92 ? 6.546 1.546 -8.311 1.00 78.75 92 ALA A C 1
ATOM 780 O O . ALA A 1 92 ? 6.393 0.551 -7.605 1.00 78.75 92 ALA A O 1
ATOM 781 N N . ASP A 1 93 ? 6.692 2.772 -7.812 1.00 81.06 93 ASP A N 1
ATOM 782 C CA . ASP A 1 93 ? 6.798 3.039 -6.379 1.00 81.06 93 ASP A CA 1
ATOM 783 C C . ASP A 1 93 ? 5.441 2.932 -5.669 1.00 81.06 93 ASP A C 1
ATOM 785 O O . ASP A 1 93 ? 5.330 2.304 -4.618 1.00 81.06 93 ASP A O 1
ATOM 789 N N . VAL A 1 94 ? 4.379 3.496 -6.249 1.00 82.12 94 VAL A N 1
ATOM 790 C CA . VAL A 1 94 ? 3.053 3.531 -5.610 1.00 82.12 94 VAL A CA 1
ATOM 791 C C . VAL A 1 94 ? 2.376 2.162 -5.658 1.00 82.12 94 VAL A C 1
ATOM 793 O O . VAL A 1 94 ? 1.822 1.683 -4.668 1.00 82.12 94 VAL A O 1
ATOM 796 N N . ALA A 1 95 ? 2.427 1.484 -6.800 1.00 70.88 95 ALA A N 1
ATOM 797 C CA . ALA A 1 95 ? 1.775 0.193 -6.953 1.00 70.88 95 ALA A CA 1
ATOM 798 C C . ALA A 1 95 ? 2.468 -0.922 -6.178 1.00 70.88 95 ALA A C 1
ATOM 800 O O . ALA A 1 95 ? 1.777 -1.797 -5.665 1.00 70.88 95 ALA A O 1
ATOM 801 N N . ALA A 1 96 ? 3.798 -0.889 -6.057 1.00 72.81 96 ALA A N 1
ATOM 802 C CA . ALA A 1 96 ? 4.516 -1.850 -5.226 1.00 72.81 96 ALA A CA 1
ATOM 803 C C . ALA A 1 96 ? 4.085 -1.771 -3.755 1.00 72.81 96 ALA A C 1
ATOM 805 O O . ALA A 1 96 ? 4.067 -2.783 -3.062 1.00 72.81 96 ALA A O 1
ATOM 806 N N . ILE A 1 97 ? 3.698 -0.582 -3.285 1.00 79.62 97 ILE A N 1
ATOM 807 C CA . ILE A 1 97 ? 3.328 -0.363 -1.887 1.00 79.62 97 ILE A CA 1
ATOM 808 C C . ILE A 1 97 ? 1.855 -0.695 -1.627 1.00 79.62 97 ILE A C 1
ATOM 810 O O . ILE A 1 97 ? 1.550 -1.424 -0.683 1.00 79.62 97 ILE A O 1
ATOM 814 N N . TRP A 1 98 ? 0.932 -0.181 -2.445 1.00 79.19 98 TRP A N 1
ATOM 815 C CA . TRP A 1 98 ? -0.512 -0.311 -2.185 1.00 79.19 98 TRP A CA 1
ATOM 816 C C . TRP A 1 98 ? -1.239 -1.294 -3.107 1.00 79.19 98 TRP A C 1
ATOM 818 O O . TRP A 1 98 ? -2.440 -1.500 -2.946 1.00 79.19 98 TRP A O 1
ATOM 828 N N . CYS A 1 99 ? -0.535 -1.921 -4.056 1.00 71.31 99 CYS A N 1
ATOM 829 C CA . CYS A 1 99 ? -1.058 -2.968 -4.950 1.00 71.31 99 CYS A CA 1
ATOM 830 C C . CYS A 1 99 ? -2.337 -2.568 -5.710 1.00 71.31 99 CYS A C 1
ATOM 832 O O . CYS A 1 99 ? -3.171 -3.399 -6.071 1.00 71.31 99 CYS A O 1
ATOM 834 N N . MET A 1 100 ? -2.506 -1.269 -5.953 1.00 72.19 100 MET A N 1
ATOM 835 C CA . MET A 1 100 ? -3.652 -0.716 -6.667 1.00 72.19 100 MET A CA 1
ATOM 836 C C . MET A 1 100 ? -3.504 -0.914 -8.182 1.00 72.19 100 MET A C 1
ATOM 838 O O . MET A 1 100 ? -2.405 -1.089 -8.704 1.00 72.19 100 MET A O 1
ATOM 842 N N . SER A 1 101 ? -4.616 -0.871 -8.922 1.00 74.69 101 SER A N 1
ATOM 843 C CA . SER A 1 101 ? -4.544 -0.775 -10.389 1.00 74.69 101 SER A CA 1
ATOM 844 C C . SER A 1 101 ? -3.923 0.562 -10.810 1.00 74.69 101 SER A C 1
ATOM 846 O O . SER A 1 101 ? -4.122 1.571 -10.131 1.00 74.69 101 SER A O 1
ATOM 848 N N . THR A 1 102 ? -3.234 0.597 -11.955 1.00 72.69 102 THR A N 1
ATOM 849 C CA . THR A 1 102 ? -2.647 1.827 -12.530 1.00 72.69 102 THR A CA 1
ATOM 850 C C . THR A 1 102 ? -3.669 2.964 -12.592 1.00 72.69 102 THR A C 1
ATOM 852 O O . THR A 1 102 ? -3.426 4.070 -12.120 1.00 72.69 102 THR A O 1
ATOM 855 N N . ALA A 1 103 ? -4.853 2.673 -13.129 1.00 74.00 103 ALA A N 1
ATOM 856 C CA . ALA A 1 103 ? -5.929 3.643 -13.260 1.00 74.00 103 ALA A CA 1
ATOM 857 C C . ALA A 1 103 ? -6.535 4.052 -11.909 1.00 74.00 103 ALA A C 1
ATOM 859 O O . ALA A 1 103 ? -7.001 5.180 -11.787 1.00 74.00 103 ALA A O 1
ATOM 860 N N . GLY A 1 104 ? -6.548 3.157 -10.915 1.00 75.56 104 GLY A N 1
ATOM 861 C CA . GLY A 1 104 ? -7.002 3.482 -9.562 1.00 75.56 104 GLY A CA 1
ATOM 862 C C . GLY A 1 104 ? -6.050 4.443 -8.853 1.00 75.56 104 GLY A C 1
ATOM 863 O O . GLY A 1 104 ? -6.495 5.408 -8.247 1.00 75.56 104 GLY A O 1
ATOM 864 N N . VAL A 1 105 ? -4.734 4.243 -8.995 1.00 80.75 105 VAL A N 1
ATOM 865 C CA . VAL A 1 105 ? -3.727 5.153 -8.422 1.00 80.75 105 VAL A CA 1
ATOM 866 C C . VAL A 1 105 ? -3.960 6.590 -8.887 1.00 80.75 105 VAL A C 1
ATOM 868 O O . VAL A 1 105 ? -4.113 7.482 -8.062 1.00 80.75 105 VAL A O 1
ATOM 871 N N . PHE A 1 106 ? -4.036 6.829 -10.199 1.00 84.81 106 PHE A N 1
ATOM 872 C CA . PHE A 1 106 ? -4.139 8.201 -10.707 1.00 84.81 106 PHE A CA 1
ATOM 873 C C . PHE A 1 106 ? -5.499 8.849 -10.506 1.00 84.81 106 PHE A C 1
ATOM 875 O O . PHE A 1 106 ? -5.561 10.071 -10.413 1.00 84.81 106 PHE A O 1
ATOM 882 N N . LYS A 1 107 ? -6.575 8.058 -10.481 1.00 84.19 107 LYS A N 1
ATOM 883 C CA . LYS A 1 107 ? -7.932 8.584 -10.333 1.00 84.19 107 LYS A CA 1
ATOM 884 C C . LYS A 1 107 ? -8.272 8.876 -8.876 1.00 84.19 107 LYS A C 1
ATOM 886 O O . LYS A 1 107 ? -8.918 9.880 -8.594 1.00 84.19 107 LYS A O 1
ATOM 891 N N . ASP A 1 108 ? -7.882 7.980 -7.976 1.00 79.94 108 ASP A N 1
ATOM 892 C CA . ASP A 1 108 ? -8.487 7.919 -6.650 1.00 79.94 108 ASP A CA 1
ATOM 893 C C . ASP A 1 108 ? -7.539 8.407 -5.547 1.00 79.94 108 ASP A C 1
ATOM 895 O O . ASP A 1 108 ? -8.013 8.937 -4.540 1.00 79.94 108 ASP A O 1
ATOM 899 N N . TYR A 1 109 ? -6.219 8.284 -5.738 1.00 88.62 109 TYR A N 1
ATOM 900 C CA . TYR A 1 109 ? -5.229 8.615 -4.711 1.00 88.62 109 TYR A CA 1
ATOM 901 C C . TYR A 1 109 ? -5.040 10.140 -4.591 1.00 88.62 109 TYR A C 1
ATOM 903 O O . TYR A 1 109 ? -4.614 10.767 -5.566 1.00 88.62 109 TYR A O 1
ATOM 911 N N . PRO A 1 110 ? -5.300 10.760 -3.422 1.00 92.19 110 PRO A N 1
ATOM 912 C CA . PRO A 1 110 ? -5.120 12.201 -3.241 1.00 92.19 110 PRO A CA 1
ATOM 913 C C . PRO A 1 110 ? -3.650 12.624 -3.339 1.00 92.19 110 PRO A C 1
ATOM 915 O O . PRO A 1 110 ? -2.789 12.023 -2.690 1.00 92.19 110 PRO A O 1
ATOM 918 N N . ALA A 1 111 ? -3.367 13.675 -4.111 1.00 92.88 111 ALA A N 1
ATOM 919 C CA . ALA A 1 111 ? -2.009 14.142 -4.391 1.00 92.88 111 ALA A CA 1
ATOM 920 C C . ALA A 1 111 ? -1.249 14.519 -3.109 1.00 92.88 111 ALA A C 1
ATOM 922 O O . ALA A 1 111 ? -0.158 14.007 -2.865 1.00 92.88 111 ALA A O 1
ATOM 923 N N . GLU A 1 112 ? -1.866 15.337 -2.252 1.00 91.00 112 GLU A N 1
ATOM 924 C CA . GLU A 1 112 ? -1.305 15.786 -0.969 1.00 91.00 112 GLU A CA 1
ATOM 925 C C . GLU A 1 112 ? -0.967 14.598 -0.056 1.00 91.00 112 GLU A C 1
ATOM 927 O O . GLU A 1 112 ? 0.135 14.507 0.482 1.00 91.00 112 GLU A O 1
ATOM 932 N N . ALA A 1 113 ? -1.883 13.629 0.055 1.00 90.00 113 ALA A N 1
ATOM 933 C CA . ALA A 1 113 ? -1.676 12.445 0.881 1.00 90.00 113 ALA A CA 1
ATOM 934 C C . ALA A 1 113 ? -0.505 11.594 0.369 1.00 90.00 113 ALA A C 1
ATOM 936 O O . ALA A 1 113 ? 0.295 11.116 1.179 1.00 90.00 113 ALA A O 1
ATOM 937 N N . LEU A 1 114 ? -0.398 11.403 -0.951 1.00 91.38 114 LEU A N 1
ATOM 938 C CA . LEU A 1 114 ? 0.688 10.638 -1.559 1.00 91.38 114 LEU A CA 1
ATOM 939 C C . LEU A 1 114 ? 2.036 11.343 -1.409 1.00 91.38 114 LEU A C 1
ATOM 941 O O . LEU A 1 114 ? 3.001 10.718 -0.981 1.00 91.38 114 LEU A O 1
ATOM 945 N N . ILE A 1 115 ? 2.104 12.632 -1.734 1.00 92.50 115 ILE A N 1
ATOM 946 C CA . ILE A 1 115 ? 3.339 13.418 -1.656 1.00 92.50 115 ILE A CA 1
ATOM 947 C C . ILE A 1 115 ? 3.815 13.507 -0.206 1.00 92.50 115 ILE A C 1
ATOM 949 O O . ILE A 1 115 ? 5.004 13.326 0.051 1.00 92.50 115 ILE A O 1
ATOM 953 N N . HIS A 1 116 ? 2.899 13.682 0.753 1.00 90.38 116 HIS A N 1
ATOM 954 C CA . HIS A 1 116 ? 3.246 13.648 2.172 1.00 90.38 116 HIS A CA 1
ATOM 955 C C . HIS A 1 116 ? 3.823 12.287 2.558 1.00 90.38 116 HIS A C 1
ATOM 957 O O . HIS A 1 116 ? 4.910 12.226 3.125 1.00 90.38 116 HIS A O 1
ATOM 963 N N . PHE A 1 117 ? 3.177 11.184 2.160 1.00 88.94 117 PHE A N 1
ATOM 964 C CA . PHE A 1 117 ? 3.731 9.853 2.393 1.00 88.94 117 PHE A CA 1
ATOM 965 C C . PHE A 1 117 ? 5.135 9.706 1.801 1.00 88.94 117 PHE A C 1
ATOM 967 O O . PHE A 1 117 ? 6.038 9.235 2.494 1.00 88.94 117 PHE A O 1
ATOM 974 N N . MET A 1 118 ? 5.327 10.108 0.543 1.00 89.44 118 MET A N 1
ATOM 975 C CA . MET A 1 118 ? 6.615 9.991 -0.132 1.00 89.44 118 MET A CA 1
ATOM 976 C C . MET A 1 118 ? 7.692 10.834 0.558 1.00 89.44 118 MET A C 1
ATOM 978 O O . MET A 1 118 ? 8.812 10.356 0.721 1.00 89.44 118 MET A O 1
ATOM 982 N N . SER A 1 119 ? 7.347 12.029 1.037 1.00 88.56 119 SER A N 1
ATOM 983 C CA . SER A 1 119 ? 8.239 12.891 1.816 1.00 88.56 119 SER A CA 1
ATOM 984 C C . SER A 1 119 ? 8.615 12.254 3.162 1.00 88.56 119 SER A C 1
ATOM 986 O O . SER A 1 119 ? 9.793 12.003 3.424 1.00 88.56 119 SER A O 1
ATOM 988 N N . THR A 1 120 ? 7.632 11.864 3.985 1.00 85.44 120 THR A N 1
ATOM 989 C CA . THR A 1 120 ? 7.881 11.289 5.322 1.00 85.44 120 THR A CA 1
ATOM 990 C C . THR A 1 120 ? 8.655 9.966 5.265 1.00 85.44 120 THR A C 1
ATOM 992 O O . THR A 1 120 ? 9.388 9.637 6.198 1.00 85.44 120 THR A O 1
ATOM 995 N N . HIS A 1 121 ? 8.518 9.198 4.178 1.00 83.50 121 HIS A N 1
ATOM 996 C CA . HIS A 1 121 ? 9.218 7.921 3.981 1.00 83.50 121 HIS A CA 1
ATOM 997 C C . HIS A 1 121 ? 10.480 8.046 3.111 1.00 83.50 121 HIS A C 1
ATOM 999 O O . HIS A 1 121 ? 11.062 7.024 2.741 1.00 83.50 121 HIS A O 1
ATOM 1005 N N . ARG A 1 122 ? 10.917 9.280 2.808 1.00 84.75 122 ARG A N 1
ATOM 1006 C CA . ARG A 1 122 ? 12.109 9.614 2.005 1.00 84.75 122 ARG A CA 1
ATOM 1007 C C . ARG A 1 122 ? 12.103 9.068 0.570 1.00 84.75 122 ARG A C 1
ATOM 1009 O O . ARG A 1 122 ? 13.149 9.001 -0.068 1.00 84.75 122 ARG A O 1
ATOM 1016 N N . LEU A 1 123 ? 10.937 8.706 0.035 1.00 84.19 123 LEU A N 1
ATOM 1017 C CA . LEU A 1 123 ? 10.768 8.285 -1.363 1.00 84.19 123 LEU A CA 1
ATOM 1018 C C . LEU A 1 123 ? 11.015 9.432 -2.359 1.00 84.19 123 LEU A C 1
ATOM 1020 O O . LEU A 1 123 ? 11.246 9.160 -3.528 1.00 84.19 123 LEU A O 1
ATOM 1024 N N . LEU A 1 124 ? 10.991 10.691 -1.904 1.00 84.00 124 LEU A N 1
ATOM 1025 C CA . LEU A 1 124 ? 11.404 11.860 -2.699 1.00 84.00 124 LEU A CA 1
ATOM 1026 C C . LEU A 1 124 ? 12.922 12.125 -2.657 1.00 84.00 124 LEU A C 1
ATOM 1028 O O . LEU A 1 124 ? 13.414 13.018 -3.337 1.00 84.00 124 LEU A O 1
ATOM 1032 N N . ASN A 1 125 ? 13.679 11.356 -1.868 1.00 77.50 125 ASN A N 1
ATOM 1033 C CA . ASN A 1 125 ? 15.127 11.522 -1.731 1.00 77.50 125 ASN A CA 1
ATOM 1034 C C . ASN A 1 125 ? 15.894 10.418 -2.468 1.00 77.50 125 ASN A C 1
ATOM 1036 O O . ASN A 1 125 ? 17.103 10.311 -2.312 1.00 77.50 125 ASN A O 1
ATOM 1040 N N . THR A 1 126 ? 15.242 9.582 -3.281 1.00 69.19 126 THR A N 1
ATOM 1041 C CA . THR A 1 126 ? 15.878 8.401 -3.901 1.00 69.19 126 THR A CA 1
ATOM 1042 C C . THR A 1 126 ? 17.005 8.734 -4.878 1.00 69.19 126 THR A C 1
ATOM 1044 O O . THR A 1 126 ? 17.770 7.853 -5.260 1.00 69.19 126 THR A O 1
ATOM 1047 N N . ILE A 1 127 ? 17.112 9.998 -5.293 1.00 68.69 127 ILE A N 1
ATOM 1048 C CA . ILE A 1 127 ? 18.196 10.506 -6.142 1.00 68.69 127 ILE A CA 1
ATOM 1049 C C . ILE A 1 127 ? 19.448 10.835 -5.311 1.00 68.69 127 ILE A C 1
ATOM 1051 O O . ILE A 1 127 ? 20.564 10.728 -5.814 1.00 68.69 127 ILE A O 1
ATOM 1055 N N . THR A 1 128 ? 19.277 11.226 -4.046 1.00 64.00 128 THR A N 1
ATOM 1056 C CA . THR A 1 128 ? 20.357 11.681 -3.155 1.00 64.00 128 THR A CA 1
ATOM 1057 C C . THR A 1 128 ? 20.705 10.664 -2.068 1.00 64.00 128 THR A C 1
ATOM 1059 O O . THR A 1 128 ? 21.836 10.641 -1.588 1.00 64.00 128 THR A O 1
ATOM 1062 N N . GLU A 1 129 ? 19.766 9.795 -1.696 1.00 69.06 129 GLU A N 1
ATOM 1063 C CA . GLU A 1 129 ? 19.887 8.840 -0.600 1.00 69.06 129 GLU A CA 1
ATOM 1064 C C . GLU A 1 129 ? 19.411 7.441 -1.004 1.00 69.06 129 GLU A C 1
ATOM 1066 O O . GLU A 1 129 ? 18.443 7.254 -1.743 1.00 69.06 129 GLU A O 1
ATOM 1071 N N . SER A 1 130 ? 20.060 6.423 -0.434 1.00 67.00 130 SER A N 1
ATOM 1072 C CA . SER A 1 130 ? 19.547 5.055 -0.493 1.00 67.00 130 SER A CA 1
ATOM 1073 C C . SER A 1 130 ? 18.529 4.816 0.625 1.00 67.00 130 SER A C 1
ATOM 1075 O O . SER A 1 130 ? 18.764 5.122 1.794 1.00 67.00 130 SER A O 1
ATOM 1077 N N . LEU A 1 131 ? 17.381 4.236 0.271 1.00 71.25 131 LEU A N 1
ATOM 1078 C CA . LEU A 1 131 ? 16.326 3.929 1.234 1.00 71.25 131 LEU A CA 1
ATOM 1079 C C . LEU A 1 131 ? 16.672 2.696 2.074 1.00 71.25 131 LEU A C 1
ATOM 1081 O O . LEU A 1 131 ? 16.620 1.561 1.587 1.00 71.25 131 LEU A O 1
ATOM 1085 N N . ASN A 1 132 ? 16.963 2.917 3.354 1.00 72.75 132 ASN A N 1
ATOM 1086 C CA . ASN A 1 132 ? 17.255 1.866 4.327 1.00 72.75 132 ASN A CA 1
ATOM 1087 C C . ASN A 1 132 ? 15.982 1.451 5.070 1.00 72.75 132 ASN A C 1
ATOM 1089 O O . ASN A 1 132 ? 15.662 1.971 6.135 1.00 72.75 132 ASN A O 1
ATOM 1093 N N . TRP A 1 133 ? 15.233 0.520 4.483 1.00 77.50 133 TRP A N 1
ATOM 1094 C CA . TRP A 1 133 ? 14.069 -0.081 5.131 1.00 77.50 133 TRP A CA 1
ATOM 1095 C C . TRP A 1 133 ? 14.500 -1.303 5.940 1.00 77.50 133 TRP A C 1
ATOM 1097 O O . TRP A 1 133 ? 15.087 -2.241 5.401 1.00 77.50 133 TRP A O 1
ATOM 1107 N N . SER A 1 134 ? 14.193 -1.289 7.234 1.00 82.38 134 SER A N 1
ATOM 1108 C CA . SER A 1 134 ? 14.509 -2.385 8.148 1.00 82.38 134 SER A CA 1
ATOM 1109 C C . SER A 1 134 ? 13.411 -3.442 8.147 1.00 82.38 134 SER A C 1
ATOM 1111 O O . SER A 1 134 ? 12.224 -3.138 8.038 1.00 82.38 134 SER A O 1
ATOM 1113 N N . THR A 1 135 ? 13.805 -4.697 8.341 1.00 82.69 135 THR A N 1
ATOM 1114 C CA . THR A 1 135 ? 12.871 -5.802 8.570 1.00 82.69 135 THR A CA 1
ATOM 1115 C C . THR A 1 135 ? 13.036 -6.346 9.983 1.00 82.69 135 THR A C 1
ATOM 1117 O O . THR A 1 135 ? 14.120 -6.306 10.565 1.00 82.69 135 THR A O 1
ATOM 1120 N N . VAL A 1 136 ? 11.945 -6.848 10.562 1.00 86.31 136 VAL A N 1
ATOM 1121 C CA . VAL A 1 136 ? 11.994 -7.516 11.866 1.00 86.31 136 VAL A CA 1
ATOM 1122 C C . VAL A 1 136 ? 12.657 -8.878 11.683 1.00 86.31 136 VAL A C 1
ATOM 1124 O O . VAL A 1 136 ? 12.213 -9.682 10.855 1.00 86.31 136 VAL A O 1
ATOM 1127 N N . LYS A 1 137 ? 13.713 -9.148 12.458 1.00 83.50 137 LYS A N 1
ATOM 1128 C CA . LYS A 1 137 ? 14.376 -10.458 12.479 1.00 83.50 137 LYS A CA 1
ATOM 1129 C C . LYS A 1 137 ? 13.340 -11.542 12.790 1.00 83.50 137 LYS A C 1
ATOM 1131 O O . LYS A 1 137 ? 12.552 -11.383 13.712 1.00 83.50 137 LYS A O 1
ATOM 1136 N N . ASN A 1 138 ? 13.350 -12.628 12.016 1.00 82.62 138 ASN A N 1
ATOM 1137 C CA . ASN A 1 138 ? 12.371 -13.728 12.069 1.00 82.62 138 ASN A CA 1
ATOM 1138 C C . ASN A 1 138 ? 10.934 -13.361 11.626 1.00 82.62 138 ASN A C 1
ATOM 1140 O O . ASN A 1 138 ? 10.036 -14.198 11.676 1.00 82.62 138 ASN A O 1
ATOM 1144 N N . GLY A 1 139 ? 10.723 -12.157 11.085 1.00 85.69 139 GLY A N 1
ATOM 1145 C CA . GLY A 1 139 ? 9.457 -11.724 10.496 1.00 85.69 139 GLY A CA 1
ATOM 1146 C C . GLY A 1 139 ? 8.490 -11.047 11.469 1.00 85.69 139 GLY A C 1
ATOM 1147 O O . GLY A 1 139 ? 8.715 -10.953 12.670 1.00 85.69 139 GLY A O 1
ATOM 1148 N N . SER A 1 140 ? 7.375 -10.554 10.925 1.00 87.88 140 SER A N 1
ATOM 1149 C CA . SER A 1 140 ? 6.371 -9.777 11.666 1.00 87.88 140 SER A CA 1
ATOM 1150 C C . SER A 1 140 ? 5.674 -10.562 12.779 1.00 87.88 140 SER A C 1
ATOM 1152 O O . SER A 1 140 ? 5.290 -9.978 13.788 1.00 87.88 140 SER A O 1
ATOM 1154 N N . LYS A 1 141 ? 5.570 -11.891 12.660 1.00 90.56 141 LYS A N 1
ATOM 1155 C CA . LYS A 1 141 ? 5.005 -12.734 13.722 1.00 90.56 141 LYS A CA 1
ATOM 1156 C C . LYS A 1 141 ? 5.755 -12.576 15.052 1.00 90.56 141 LYS A C 1
ATOM 1158 O O . LYS A 1 141 ? 5.138 -12.685 16.102 1.00 90.56 141 LYS A O 1
ATOM 1163 N N . SER A 1 142 ? 7.040 -12.223 15.029 1.00 92.06 142 SER A N 1
ATOM 1164 C CA . SER A 1 142 ? 7.832 -12.064 16.250 1.00 92.06 142 SER A CA 1
ATOM 1165 C C . SER A 1 142 ? 7.327 -10.959 17.180 1.00 92.06 142 SER A C 1
ATOM 1167 O O . SER A 1 142 ? 7.349 -11.159 18.393 1.00 92.06 142 SER A O 1
ATOM 1169 N N . TYR A 1 143 ? 6.843 -9.824 16.657 1.00 90.94 143 TYR A N 1
ATOM 1170 C CA . TYR A 1 143 ? 6.262 -8.784 17.519 1.00 90.94 143 TYR A CA 1
ATOM 1171 C C . TYR A 1 143 ? 4.851 -9.152 17.993 1.00 90.94 143 TYR A C 1
ATOM 1173 O O . TYR A 1 143 ? 4.466 -8.763 19.090 1.00 90.94 143 TYR A O 1
ATOM 1181 N N . VAL A 1 144 ? 4.100 -9.937 17.210 1.00 92.19 144 VAL A N 1
ATOM 1182 C CA . VAL A 1 144 ? 2.792 -10.465 17.631 1.00 92.19 144 VAL A CA 1
ATOM 1183 C C . VAL A 1 144 ? 2.985 -11.436 18.791 1.00 92.19 144 VAL A C 1
ATOM 1185 O O . VAL A 1 144 ? 2.352 -11.285 19.827 1.00 92.19 144 VAL A O 1
ATOM 1188 N N . ASP A 1 145 ? 3.921 -12.376 18.663 1.00 93.69 145 ASP A N 1
ATOM 1189 C CA . ASP A 1 145 ? 4.242 -13.335 19.722 1.00 93.69 145 ASP A CA 1
ATOM 1190 C C . ASP A 1 145 ? 4.782 -12.629 20.975 1.00 93.69 145 ASP A C 1
ATOM 1192 O O . ASP A 1 145 ? 4.495 -13.044 22.094 1.00 93.69 145 ASP A O 1
ATOM 1196 N N . ALA A 1 146 ? 5.545 -11.543 20.809 1.00 93.56 146 ALA A N 1
ATOM 1197 C CA . ALA A 1 146 ? 5.981 -10.717 21.930 1.00 93.56 146 ALA A CA 1
ATOM 1198 C C . ALA A 1 146 ? 4.803 -10.045 22.648 1.00 93.56 146 ALA A C 1
ATOM 1200 O O . ALA A 1 146 ? 4.749 -10.106 23.870 1.00 93.56 146 ALA A O 1
ATOM 1201 N N . PHE A 1 147 ? 3.851 -9.476 21.906 1.00 91.69 147 PHE A N 1
ATOM 1202 C CA . PHE A 1 147 ? 2.639 -8.882 22.469 1.00 91.69 147 PHE A CA 1
ATOM 1203 C C . PHE A 1 147 ? 1.752 -9.917 23.178 1.00 91.69 147 PHE A C 1
ATOM 1205 O O . PHE A 1 147 ? 1.266 -9.673 24.278 1.00 91.69 147 PHE A O 1
ATOM 1212 N N . LEU A 1 148 ? 1.586 -11.111 22.600 1.00 93.19 148 LEU A N 1
ATOM 1213 C CA . LEU A 1 148 ? 0.799 -12.181 23.221 1.00 93.19 148 LEU A CA 1
ATOM 1214 C C . LEU A 1 148 ? 1.378 -12.621 24.574 1.00 93.19 148 LEU A C 1
ATOM 1216 O O . LEU A 1 148 ? 0.622 -12.955 25.478 1.00 93.19 148 LEU A O 1
ATOM 1220 N N . ARG A 1 149 ? 2.705 -12.564 24.744 1.00 94.50 149 ARG A N 1
ATOM 1221 C CA . ARG A 1 149 ? 3.366 -12.850 26.029 1.00 94.50 149 ARG A CA 1
ATOM 1222 C C . ARG A 1 149 ? 3.141 -11.779 27.099 1.00 94.50 149 ARG A C 1
ATOM 1224 O O . ARG A 1 149 ? 3.403 -12.058 28.261 1.00 94.50 149 ARG A O 1
ATOM 1231 N N . THR A 1 150 ? 2.703 -10.574 26.730 1.00 94.56 150 THR A N 1
ATOM 1232 C CA . THR A 1 150 ? 2.412 -9.493 27.691 1.00 94.56 150 THR A CA 1
ATOM 1233 C C . THR A 1 150 ? 0.960 -9.476 28.161 1.00 94.56 150 THR A C 1
ATOM 1235 O O . THR A 1 150 ? 0.598 -8.633 28.977 1.00 94.56 150 THR A O 1
ATOM 1238 N N . LEU A 1 151 ? 0.116 -10.366 27.631 1.00 92.75 151 LEU A N 1
ATOM 1239 C CA . LEU A 1 151 ? -1.281 -10.463 28.041 1.00 92.75 151 LEU A CA 1
ATOM 1240 C C . LEU A 1 151 ? -1.380 -10.973 29.484 1.00 92.75 151 LEU A C 1
ATOM 1242 O O . LEU A 1 151 ? -0.694 -11.921 29.863 1.00 92.75 151 LEU A O 1
ATOM 1246 N N . LEU A 1 152 ? -2.233 -10.330 30.283 1.00 92.94 152 LEU A N 1
ATOM 1247 C CA . LEU A 1 152 ? -2.518 -10.751 31.657 1.00 92.94 152 LEU A CA 1
ATOM 1248 C C . LEU A 1 152 ? -3.370 -12.031 31.653 1.00 92.94 152 LEU A C 1
ATOM 1250 O O . LEU A 1 152 ? -4.052 -12.318 30.673 1.00 92.94 152 LEU A O 1
ATOM 1254 N N . GLU A 1 153 ? -3.389 -12.769 32.764 1.00 90.25 153 GLU A N 1
ATOM 1255 C CA . GLU A 1 153 ? -4.092 -14.063 32.877 1.00 90.25 153 GLU A CA 1
ATOM 1256 C C . GLU A 1 153 ? -5.594 -13.993 32.551 1.00 90.25 153 GLU A C 1
ATOM 1258 O O . GLU A 1 153 ? -6.175 -14.959 32.065 1.00 90.25 153 GLU A O 1
ATOM 1263 N N . ASN A 1 154 ? -6.223 -12.838 32.775 1.00 91.88 154 ASN A N 1
ATOM 1264 C CA . ASN A 1 154 ? -7.633 -12.588 32.476 1.00 91.88 154 ASN A CA 1
ATOM 1265 C C . ASN A 1 154 ? -7.907 -12.170 31.016 1.00 91.88 154 ASN A C 1
ATOM 1267 O O . ASN A 1 154 ? -9.050 -11.874 30.673 1.00 91.88 154 ASN A O 1
ATOM 1271 N N . HIS A 1 155 ? -6.885 -12.090 30.161 1.00 90.12 155 HIS A N 1
ATOM 1272 C CA . HIS A 1 155 ? -7.051 -11.785 28.742 1.00 90.12 155 HIS A CA 1
ATOM 1273 C C . HIS A 1 155 ? -7.152 -13.076 27.933 1.00 90.12 155 HIS A C 1
ATOM 1275 O O . HIS A 1 155 ? -6.243 -13.905 27.925 1.00 90.12 155 HIS A O 1
ATOM 1281 N N . HIS A 1 156 ? -8.246 -13.217 27.187 1.00 89.50 156 HIS A N 1
ATOM 1282 C CA . HIS A 1 156 ? -8.504 -14.393 26.365 1.00 89.50 156 HIS A CA 1
ATOM 1283 C C . HIS A 1 156 ? -8.327 -14.078 24.879 1.00 89.50 156 HIS A C 1
ATOM 1285 O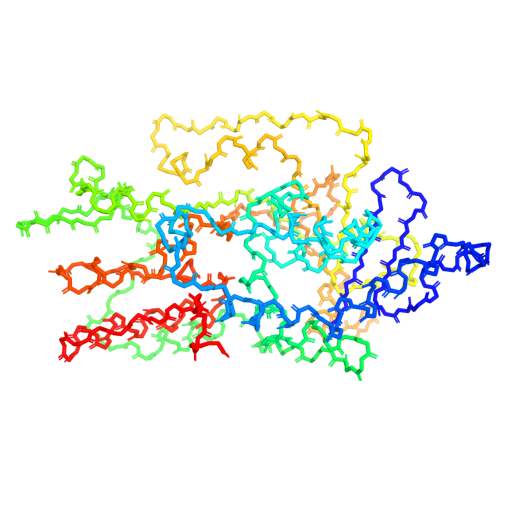 O . HIS A 1 156 ? -8.850 -13.091 24.363 1.00 89.50 156 HIS A O 1
ATOM 1291 N N . VAL A 1 157 ? -7.590 -14.943 24.179 1.00 91.62 157 VAL A N 1
ATOM 1292 C CA . VAL A 1 157 ? -7.393 -14.859 22.728 1.00 91.62 157 VAL A CA 1
ATOM 1293 C C . VAL A 1 157 ? -8.184 -15.974 22.062 1.00 91.62 157 VAL A C 1
ATOM 1295 O O . VAL A 1 157 ? -7.876 -17.152 22.226 1.00 91.62 157 VAL A O 1
ATOM 1298 N N . HIS A 1 158 ? -9.190 -15.594 21.278 1.00 91.56 158 HIS A N 1
ATOM 1299 C CA . HIS A 1 158 ? -10.043 -16.528 20.549 1.00 91.56 158 HIS A CA 1
ATOM 1300 C C . HIS A 1 158 ? -9.605 -16.604 19.081 1.00 91.56 158 HIS A C 1
ATOM 1302 O O . HIS A 1 158 ? -9.867 -15.698 18.289 1.00 91.56 158 HIS A O 1
ATOM 1308 N N . LEU A 1 159 ? -8.906 -17.683 18.715 1.00 92.31 159 LEU A N 1
ATOM 1309 C CA . LEU A 1 159 ? -8.518 -17.958 17.327 1.00 92.31 159 LEU A CA 1
ATOM 1310 C C . LEU A 1 159 ? -9.681 -18.593 16.556 1.00 92.31 159 LEU A C 1
ATOM 1312 O O . LEU A 1 159 ? -10.605 -19.139 17.155 1.00 92.31 159 LEU A O 1
ATOM 1316 N N . GLU A 1 160 ? -9.659 -18.469 15.226 1.00 90.50 160 GLU A N 1
ATOM 1317 C CA . GLU A 1 160 ? -10.662 -19.052 14.307 1.00 90.50 160 GLU A CA 1
ATOM 1318 C C . GLU A 1 160 ? -12.126 -18.678 14.622 1.00 90.50 160 GLU A C 1
ATOM 1320 O O . GLU A 1 160 ? -13.074 -19.261 14.101 1.00 90.50 160 GLU A O 1
ATOM 1325 N N . THR A 1 161 ? -12.324 -17.642 15.437 1.00 87.88 161 THR A N 1
ATOM 1326 C CA . THR A 1 161 ? -13.632 -17.218 15.926 1.00 87.88 161 THR A CA 1
ATOM 1327 C C . THR A 1 161 ? -14.089 -16.002 15.130 1.00 87.88 161 THR A C 1
ATOM 1329 O O . THR A 1 161 ? -13.833 -14.855 15.493 1.00 87.88 161 THR A O 1
ATOM 1332 N N . LYS A 1 162 ? -14.741 -16.245 13.985 1.00 81.56 162 LYS A N 1
ATOM 1333 C CA . LYS A 1 162 ? -15.276 -15.163 13.146 1.00 81.56 162 LYS A CA 1
ATOM 1334 C C . LYS A 1 162 ? -16.422 -14.455 13.875 1.00 81.56 162 LYS A C 1
ATOM 1336 O O . LYS A 1 162 ? -17.486 -15.043 14.070 1.00 81.56 162 LYS A O 1
ATOM 1341 N N . ILE A 1 163 ? -16.225 -13.179 14.209 1.00 81.75 163 ILE A N 1
ATOM 1342 C CA . ILE A 1 163 ? -17.292 -12.310 14.723 1.00 81.75 163 ILE A CA 1
ATOM 1343 C C . ILE A 1 163 ? -18.351 -12.161 13.622 1.00 81.75 163 ILE A C 1
ATOM 1345 O O . ILE A 1 163 ? -18.028 -11.794 12.492 1.00 81.75 163 ILE A O 1
ATOM 1349 N N . ARG A 1 164 ? -19.608 -12.504 13.934 1.00 76.69 164 ARG A N 1
ATOM 1350 C CA . ARG A 1 164 ? -20.729 -12.451 12.975 1.00 76.69 164 ARG A CA 1
ATOM 1351 C C . ARG A 1 164 ? -21.552 -11.178 13.089 1.00 76.69 164 ARG A C 1
ATOM 1353 O O . ARG A 1 164 ? -22.000 -10.665 12.075 1.00 76.69 164 ARG A O 1
ATOM 1360 N N . ARG A 1 165 ? -21.775 -10.713 14.316 1.00 71.88 165 ARG A N 1
ATOM 1361 C CA . ARG A 1 165 ? -22.567 -9.523 14.610 1.00 71.88 165 ARG A CA 1
ATOM 1362 C C . ARG A 1 165 ? -22.061 -8.886 15.892 1.00 71.88 165 ARG A C 1
ATOM 1364 O O . ARG A 1 165 ? -21.700 -9.607 16.821 1.00 71.88 165 ARG A O 1
ATOM 1371 N N . VAL A 1 166 ? -22.064 -7.563 15.929 1.00 74.44 166 VAL A N 1
ATOM 1372 C CA . VAL A 1 166 ? -21.954 -6.783 17.161 1.00 74.44 166 VAL A CA 1
ATOM 1373 C C . VAL A 1 166 ? -23.334 -6.182 17.392 1.00 74.44 166 VAL A C 1
ATOM 1375 O O . VAL A 1 166 ? -23.875 -5.550 16.492 1.00 74.44 166 VAL A O 1
ATOM 1378 N N . ARG A 1 167 ? -23.931 -6.463 18.550 1.00 66.50 167 ARG A N 1
ATOM 1379 C CA . ARG A 1 167 ? -25.181 -5.841 18.995 1.00 66.50 167 ARG A CA 1
ATOM 1380 C C . ARG A 1 167 ? -24.860 -4.983 20.192 1.00 66.50 167 ARG A C 1
ATOM 1382 O O . ARG A 1 167 ? -24.060 -5.405 21.029 1.00 66.50 167 ARG A O 1
ATOM 1389 N N . ARG A 1 168 ? -25.523 -3.841 20.298 1.00 63.31 168 ARG A N 1
ATOM 1390 C CA . ARG A 1 168 ? -25.604 -3.163 21.580 1.00 63.31 168 ARG A CA 1
ATOM 1391 C C . ARG A 1 168 ? -26.944 -3.421 22.227 1.00 63.31 168 ARG A C 1
ATOM 1393 O O . ARG A 1 168 ? -27.984 -3.237 21.609 1.00 63.31 168 ARG A O 1
ATOM 1400 N N . GLU A 1 169 ? -26.885 -3.840 23.478 1.00 55.41 169 GLU A N 1
ATOM 1401 C CA . GLU A 1 169 ? -27.925 -3.470 24.422 1.00 55.41 169 GLU A CA 1
ATOM 1402 C C . GLU A 1 169 ? -27.637 -1.990 24.718 1.00 55.41 169 GLU A C 1
ATOM 1404 O O . GLU A 1 169 ? -26.626 -1.667 25.337 1.00 55.41 169 GLU A O 1
ATOM 1409 N N . ASP A 1 170 ? -28.435 -1.123 24.086 1.00 40.66 170 ASP A N 1
ATOM 1410 C CA . ASP A 1 170 ? -28.348 0.347 24.037 1.00 40.66 170 ASP A CA 1
ATOM 1411 C C . ASP A 1 170 ? -27.200 0.952 23.147 1.00 40.66 170 ASP A C 1
ATOM 1413 O O . ASP A 1 170 ? -26.122 1.300 23.622 1.00 40.66 170 ASP A O 1
ATOM 1417 N N . ASP A 1 171 ? -27.483 1.054 21.823 1.00 37.53 171 ASP A N 1
ATOM 1418 C CA . ASP A 1 171 ? -26.998 1.952 20.711 1.00 37.53 171 ASP A CA 1
ATOM 1419 C C . ASP A 1 171 ? -25.601 1.926 19.989 1.00 37.53 171 ASP A C 1
ATOM 1421 O O . ASP A 1 171 ? -24.622 2.401 20.539 1.00 37.53 171 ASP A O 1
ATOM 1425 N N . HIS A 1 172 ? -25.579 1.509 18.679 1.00 36.88 172 HIS A N 1
ATOM 1426 C CA . HIS A 1 172 ? -24.812 1.992 17.442 1.00 36.88 172 HIS A CA 1
ATOM 1427 C C . HIS A 1 172 ? -23.323 1.663 16.977 1.00 36.88 172 HIS A C 1
ATOM 1429 O O . HIS A 1 172 ? -22.436 2.462 17.192 1.00 36.88 172 HIS A O 1
ATOM 1435 N N . SER A 1 173 ? -23.022 0.445 16.426 1.00 38.91 173 SER A N 1
ATOM 1436 C CA . SER A 1 173 ? -21.742 -0.368 16.169 1.00 38.91 173 SER A CA 1
ATOM 1437 C C . SER A 1 173 ? -20.625 -0.122 15.135 1.00 38.91 173 SER A C 1
ATOM 1439 O O . SER A 1 173 ? -19.525 0.127 15.559 1.00 38.91 173 SER A O 1
ATOM 1441 N N . ALA A 1 174 ? -20.697 -0.650 13.909 1.00 44.94 174 ALA A N 1
ATOM 1442 C CA . ALA A 1 174 ? -19.720 -0.838 12.830 1.00 44.94 174 ALA A CA 1
ATOM 1443 C C . ALA A 1 174 ? -20.377 -1.534 11.607 1.00 44.94 174 ALA A C 1
ATOM 1445 O O . ALA A 1 174 ? -20.750 -2.702 11.665 1.00 44.94 174 ALA A O 1
ATOM 1446 N N . LEU A 1 175 ? -20.444 -0.861 10.458 1.00 48.88 175 LEU A N 1
ATOM 1447 C CA . LEU A 1 175 ? -21.340 -1.122 9.311 1.00 48.88 175 LEU A CA 1
ATOM 1448 C C . LEU A 1 175 ? -21.561 -2.586 8.833 1.00 48.88 175 LEU A C 1
ATOM 1450 O O . LEU A 1 175 ? -22.700 -2.972 8.593 1.00 48.88 175 LEU A O 1
ATOM 1454 N N . SER A 1 176 ? -20.529 -3.435 8.696 1.00 49.00 176 SER A N 1
ATOM 1455 C CA . SER A 1 176 ? -20.726 -4.831 8.218 1.00 49.00 176 SER A CA 1
ATOM 1456 C C . SER A 1 176 ? -21.018 -5.837 9.333 1.00 49.00 176 SER A C 1
ATOM 1458 O O . SER A 1 176 ? -21.680 -6.846 9.102 1.00 49.00 176 SER A O 1
ATOM 1460 N N . LEU A 1 177 ? -20.531 -5.551 10.543 1.00 57.62 177 LEU A N 1
ATOM 1461 C CA . LEU A 1 177 ? -20.841 -6.302 11.759 1.00 57.62 177 LEU A CA 1
ATOM 1462 C C . LEU A 1 177 ? -22.164 -5.849 12.382 1.00 57.62 177 LEU A C 1
ATOM 1464 O O . LEU A 1 177 ? -22.732 -6.582 13.188 1.00 57.62 177 LEU A O 1
ATOM 1468 N N . LEU A 1 178 ? -22.652 -4.670 12.003 1.00 62.69 178 LEU A N 1
ATOM 1469 C CA . LEU A 1 178 ? -23.945 -4.148 12.415 1.00 62.69 178 LEU A CA 1
ATOM 1470 C C . LEU A 1 178 ? -25.095 -4.582 11.541 1.00 62.69 178 LEU A C 1
ATOM 1472 O O . LEU A 1 178 ? -26.193 -4.781 12.055 1.00 62.69 178 LEU A O 1
ATOM 1476 N N . GLY A 1 179 ? -24.863 -4.657 10.229 1.00 67.12 179 GLY A N 1
ATOM 1477 C CA . GLY A 1 179 ? -25.965 -4.701 9.279 1.00 67.12 179 GLY A CA 1
ATOM 1478 C C . GLY A 1 179 ? -26.893 -3.504 9.495 1.00 67.12 179 GLY A C 1
ATOM 1479 O O . GLY A 1 179 ? -26.444 -2.361 9.493 1.00 67.12 179 GLY A O 1
ATOM 1480 N N . ASP A 1 180 ? -28.169 -3.786 9.742 1.00 67.56 180 ASP A N 1
ATOM 1481 C CA . ASP A 1 180 ? -29.239 -2.786 9.850 1.00 67.56 180 ASP A CA 1
ATOM 1482 C C . ASP A 1 180 ? -29.129 -1.853 11.073 1.00 67.56 180 ASP A C 1
ATOM 1484 O O . ASP A 1 180 ? -29.827 -0.849 11.143 1.00 67.56 180 ASP A O 1
ATOM 1488 N N . GLU A 1 181 ? -28.256 -2.153 12.040 1.00 71.19 181 GLU A N 1
ATOM 1489 C CA . GLU A 1 181 ? -28.053 -1.329 13.247 1.00 71.19 181 GLU A CA 1
ATOM 1490 C C . GLU A 1 181 ? -27.084 -0.146 13.039 1.00 71.19 181 GLU A C 1
ATOM 1492 O O . GLU A 1 181 ? -26.774 0.576 13.992 1.00 71.19 181 GLU A O 1
ATOM 1497 N N . ALA A 1 182 ? -26.568 0.045 11.819 1.00 75.69 182 ALA A N 1
ATOM 1498 C CA . ALA A 1 182 ? -25.649 1.132 11.493 1.00 75.69 182 ALA A CA 1
ATOM 1499 C C . ALA A 1 182 ? -26.342 2.482 11.443 1.00 75.69 182 ALA A C 1
ATOM 1501 O O . ALA A 1 182 ? -27.297 2.689 10.696 1.00 75.69 182 ALA A O 1
ATOM 1502 N N . THR A 1 183 ? -25.800 3.438 12.192 1.00 82.06 183 THR A N 1
ATOM 1503 C CA . THR A 1 183 ? -26.228 4.827 12.080 1.00 82.06 183 THR A CA 1
ATOM 1504 C C . THR A 1 183 ? -25.879 5.381 10.706 1.00 82.06 183 THR A C 1
ATOM 1506 O O . THR A 1 183 ? -25.001 4.891 9.982 1.00 82.06 183 THR A O 1
ATOM 1509 N N . VAL A 1 184 ? -26.545 6.478 10.358 1.00 84.12 184 VAL A N 1
ATOM 1510 C CA . VAL A 1 184 ? -26.260 7.229 9.133 1.00 84.12 184 VAL A CA 1
ATOM 1511 C C . VAL A 1 184 ? -24.798 7.692 9.102 1.00 84.12 184 VAL A C 1
ATOM 1513 O O . VAL A 1 184 ? -24.134 7.544 8.077 1.00 84.12 184 VAL A O 1
ATOM 1516 N N . LEU A 1 185 ? -24.267 8.179 10.231 1.00 85.25 185 LEU A N 1
ATOM 1517 C CA . LEU A 1 185 ? -22.881 8.651 10.327 1.00 85.25 185 LEU A CA 1
ATOM 1518 C C . LEU A 1 185 ? -21.867 7.516 10.163 1.00 85.25 185 LEU A C 1
ATOM 1520 O O . LEU A 1 185 ? -20.888 7.673 9.436 1.00 85.25 185 LEU A O 1
ATOM 1524 N N . GLU A 1 186 ? -22.101 6.361 10.784 1.00 85.25 186 GLU A N 1
ATOM 1525 C CA . GLU A 1 186 ? -21.237 5.190 10.608 1.00 85.25 186 GLU A CA 1
ATOM 1526 C C . GLU A 1 186 ? -21.266 4.685 9.171 1.00 85.25 186 GLU A C 1
ATOM 1528 O O . GLU A 1 186 ? -20.221 4.375 8.605 1.00 85.25 186 GLU A O 1
ATOM 1533 N N . THR A 1 187 ? -22.447 4.648 8.557 1.00 83.12 187 THR A N 1
ATOM 1534 C CA . THR A 1 187 ? -22.603 4.270 7.149 1.00 83.12 187 THR A CA 1
ATOM 1535 C C . THR A 1 187 ? -21.812 5.200 6.238 1.00 83.12 187 THR A C 1
ATOM 1537 O O . THR A 1 187 ? -21.073 4.737 5.370 1.00 83.12 187 THR A O 1
ATOM 1540 N N . GLN A 1 188 ? -21.905 6.508 6.472 1.00 85.56 188 GLN A N 1
ATOM 1541 C CA . GLN A 1 188 ? -21.214 7.522 5.685 1.00 85.56 188 GLN A CA 1
ATOM 1542 C C . GLN A 1 188 ? -19.688 7.465 5.866 1.00 85.56 188 GLN A C 1
ATOM 1544 O O . GLN A 1 188 ? -18.938 7.438 4.887 1.00 85.56 188 GLN A O 1
ATOM 1549 N N . ILE A 1 189 ? -19.212 7.431 7.112 1.00 87.62 189 ILE A N 1
ATOM 1550 C CA . ILE A 1 189 ? -17.780 7.494 7.421 1.00 87.62 189 ILE A CA 1
ATOM 1551 C C . ILE A 1 189 ? -17.114 6.143 7.144 1.00 87.62 189 ILE A C 1
ATOM 1553 O O . ILE A 1 189 ? -16.125 6.085 6.418 1.00 87.62 189 ILE A O 1
ATOM 1557 N N . LEU A 1 190 ? -17.651 5.036 7.661 1.00 85.44 190 LEU A N 1
ATOM 1558 C CA . LEU A 1 190 ? -17.022 3.723 7.491 1.00 85.44 190 LEU A CA 1
ATOM 1559 C C . LEU A 1 190 ? -17.170 3.187 6.069 1.00 85.44 190 LEU A C 1
ATOM 1561 O O . LEU A 1 190 ? -16.251 2.546 5.563 1.00 85.44 190 LEU A O 1
ATOM 1565 N N . GLY A 1 191 ? -18.294 3.481 5.406 1.00 83.00 191 GLY A N 1
ATOM 1566 C CA . GLY A 1 191 ? -18.521 3.118 4.004 1.00 83.00 191 GLY A CA 1
ATOM 1567 C C . GLY A 1 191 ? -17.559 3.809 3.031 1.00 83.00 191 GLY A C 1
ATOM 1568 O O . GLY A 1 191 ? -17.400 3.363 1.895 1.00 83.00 191 GLY A O 1
ATOM 1569 N N . SER A 1 192 ? -16.867 4.862 3.476 1.00 86.56 192 SER A N 1
ATOM 1570 C CA . SER A 1 192 ? -15.843 5.549 2.685 1.00 86.56 192 SER A CA 1
ATOM 1571 C C . SER A 1 192 ? -14.511 4.788 2.620 1.00 86.56 192 SER A C 1
ATOM 1573 O O . SER A 1 192 ? -13.696 5.056 1.731 1.00 86.56 192 SER A O 1
ATOM 1575 N N . PHE A 1 193 ? -14.272 3.823 3.517 1.00 84.75 193 PHE A N 1
ATOM 1576 C CA . PHE A 1 193 ? -13.076 2.982 3.474 1.00 84.75 193 PHE A CA 1
ATOM 1577 C C . PHE A 1 193 ? -13.287 1.800 2.537 1.00 84.75 193 PHE A C 1
ATOM 1579 O O . PHE A 1 193 ? -14.162 0.961 2.733 1.00 84.75 193 PHE A O 1
ATOM 1586 N N . GLN A 1 194 ? -12.438 1.715 1.520 1.00 79.31 194 GLN A N 1
ATOM 1587 C CA . GLN A 1 194 ? -12.514 0.676 0.501 1.00 79.31 194 GLN A CA 1
ATOM 1588 C C . GLN A 1 194 ? -11.295 -0.231 0.581 1.00 79.31 194 GLN A C 1
ATOM 1590 O O . GLN A 1 194 ? -10.217 0.189 1.012 1.00 79.31 194 GLN A O 1
ATOM 1595 N N . ALA A 1 195 ? -11.450 -1.472 0.130 1.00 78.00 195 ALA A N 1
ATOM 1596 C CA . ALA A 1 195 ? -10.352 -2.414 0.023 1.00 78.00 195 ALA A CA 1
ATOM 1597 C C . ALA A 1 195 ? -10.248 -2.980 -1.394 1.00 78.00 195 ALA A C 1
ATOM 1599 O O . ALA A 1 195 ? -11.225 -3.108 -2.129 1.00 78.00 195 ALA A O 1
ATOM 1600 N N . SER A 1 196 ? -9.032 -3.355 -1.768 1.00 74.56 196 SER A N 1
ATOM 1601 C CA . SER A 1 196 ? -8.740 -4.116 -2.972 1.00 74.56 196 SER A CA 1
ATOM 1602 C C . SER A 1 196 ? -8.435 -5.563 -2.594 1.00 74.56 196 SER A C 1
ATOM 1604 O O . SER A 1 196 ? -7.657 -5.833 -1.678 1.00 74.56 196 SER A O 1
ATOM 1606 N N . ARG A 1 197 ? -9.057 -6.514 -3.295 1.00 78.19 197 ARG A N 1
ATOM 1607 C CA . ARG A 1 197 ? -8.761 -7.945 -3.160 1.00 78.19 197 ARG A CA 1
ATOM 1608 C C . ARG A 1 197 ? -7.497 -8.265 -3.943 1.00 78.19 197 ARG A C 1
ATOM 1610 O O . ARG A 1 197 ? -7.482 -8.036 -5.143 1.00 78.19 197 ARG A O 1
ATOM 1617 N N . ASN A 1 198 ? -6.484 -8.822 -3.300 1.00 79.25 198 ASN A N 1
ATOM 1618 C CA . ASN A 1 198 ? -5.197 -9.143 -3.904 1.00 79.25 198 ASN A CA 1
ATOM 1619 C C . ASN A 1 198 ? -4.887 -10.627 -3.720 1.00 79.25 198 ASN A C 1
ATOM 1621 O O . ASN A 1 198 ? -5.075 -11.173 -2.632 1.00 79.25 198 ASN A O 1
ATOM 1625 N N . GLU A 1 199 ? -4.405 -11.276 -4.775 1.00 86.00 199 GLU A N 1
ATOM 1626 C CA . GLU A 1 199 ? -3.948 -12.664 -4.713 1.00 86.00 199 GLU A CA 1
ATOM 1627 C C . GLU A 1 199 ? -2.444 -12.707 -4.540 1.00 86.00 199 GLU A C 1
ATOM 1629 O O . GLU A 1 199 ? -1.712 -12.139 -5.341 1.00 86.00 199 GLU A O 1
ATOM 1634 N N . ILE 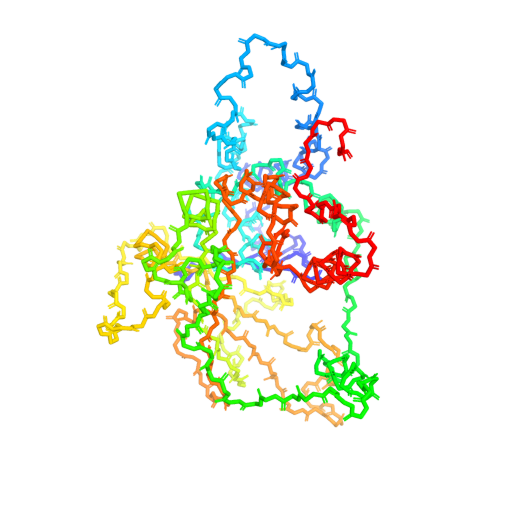A 1 200 ? -1.978 -13.411 -3.519 1.00 90.75 200 ILE A N 1
ATOM 1635 C CA . ILE A 1 200 ? -0.562 -13.506 -3.196 1.00 90.75 200 ILE A CA 1
ATOM 1636 C C . ILE A 1 200 ? -0.127 -14.960 -3.321 1.00 90.75 200 ILE A C 1
ATOM 1638 O O . ILE A 1 200 ? -0.754 -15.857 -2.753 1.00 90.75 200 ILE A O 1
ATOM 1642 N N . ALA A 1 201 ? 0.958 -15.194 -4.054 1.00 94.31 201 ALA A N 1
ATOM 1643 C CA . ALA A 1 201 ? 1.586 -16.495 -4.216 1.00 94.31 201 ALA A CA 1
ATOM 1644 C C . ALA A 1 201 ? 3.037 -16.447 -3.726 1.00 94.31 201 ALA A C 1
ATOM 1646 O O . ALA A 1 201 ? 3.837 -15.660 -4.221 1.00 94.31 201 ALA A O 1
ATOM 1647 N N . LEU A 1 202 ? 3.387 -17.319 -2.784 1.00 95.00 202 LEU A N 1
ATOM 1648 C CA . LEU A 1 202 ? 4.772 -17.617 -2.420 1.00 95.00 202 LEU A CA 1
ATOM 1649 C C . LEU A 1 202 ? 5.264 -18.761 -3.308 1.00 95.00 202 LEU A C 1
ATOM 1651 O O . LEU A 1 202 ? 4.624 -19.814 -3.342 1.00 95.00 202 LEU A O 1
ATOM 1655 N N . HIS A 1 203 ? 6.383 -18.581 -4.001 1.00 94.75 203 HIS A N 1
ATOM 1656 C CA . HIS A 1 203 ? 6.912 -19.577 -4.933 1.00 94.75 203 HIS A CA 1
ATOM 1657 C C . HIS A 1 203 ? 8.432 -19.478 -5.108 1.00 94.75 203 HIS A C 1
ATOM 1659 O O . HIS A 1 203 ? 9.081 -18.566 -4.592 1.00 94.75 203 HIS A O 1
ATOM 1665 N N . LEU A 1 204 ? 8.989 -20.447 -5.840 1.00 92.75 204 LEU A N 1
ATOM 1666 C CA . LEU A 1 204 ? 10.427 -20.550 -6.120 1.00 92.75 204 LEU A CA 1
ATOM 1667 C C . LEU A 1 204 ? 10.789 -20.302 -7.592 1.00 92.75 204 LEU A C 1
ATOM 1669 O O . LEU A 1 204 ? 11.959 -20.383 -7.947 1.00 92.75 204 LEU A O 1
ATOM 1673 N N . ASP A 1 205 ? 9.807 -20.008 -8.449 1.00 92.69 205 ASP A N 1
ATOM 1674 C CA . ASP A 1 205 ? 10.011 -19.728 -9.875 1.00 92.69 205 ASP A CA 1
ATOM 1675 C C . ASP A 1 205 ? 10.718 -18.377 -10.129 1.00 92.69 205 ASP A C 1
ATOM 1677 O O . ASP A 1 205 ? 10.091 -17.326 -9.969 1.00 92.69 205 ASP A O 1
ATOM 1681 N N . PRO A 1 206 ? 11.998 -18.365 -10.561 1.00 90.19 206 PRO A N 1
ATOM 1682 C CA . PRO A 1 206 ? 12.725 -17.133 -10.842 1.00 90.19 206 PRO A CA 1
ATOM 1683 C C . PRO A 1 206 ? 12.398 -16.548 -12.220 1.00 90.19 206 PRO A C 1
ATOM 1685 O O . PRO A 1 206 ? 12.817 -15.427 -12.506 1.00 90.19 206 PRO A O 1
ATOM 1688 N N . THR A 1 207 ? 11.696 -17.291 -13.082 1.00 91.12 207 THR A N 1
ATOM 1689 C CA . THR A 1 207 ? 11.416 -16.880 -14.461 1.00 91.12 207 THR A CA 1
ATOM 1690 C C . THR A 1 207 ? 10.407 -15.737 -14.517 1.00 91.12 207 THR A C 1
ATOM 1692 O O . THR A 1 207 ? 10.285 -15.081 -15.549 1.00 91.12 207 THR A O 1
ATOM 1695 N N . VAL A 1 208 ? 9.669 -15.477 -13.428 1.00 90.62 208 VAL A N 1
ATOM 1696 C CA . VAL A 1 208 ? 8.733 -14.341 -13.337 1.00 90.62 208 VAL A CA 1
ATOM 1697 C C . VAL A 1 208 ? 9.442 -12.984 -13.333 1.00 90.62 208 VAL A C 1
ATOM 1699 O O . VAL A 1 208 ? 8.829 -11.973 -13.649 1.00 90.62 208 VAL A O 1
ATOM 1702 N N . LEU A 1 209 ? 10.730 -12.950 -12.979 1.00 89.62 209 LEU A N 1
ATOM 1703 C CA . LEU A 1 209 ? 11.530 -11.728 -12.971 1.00 89.62 209 LEU A CA 1
ATOM 1704 C C . LEU A 1 209 ? 12.058 -11.402 -14.372 1.00 89.62 209 LEU A C 1
ATOM 1706 O O . LEU A 1 209 ? 12.251 -12.286 -15.204 1.00 89.62 209 LEU A O 1
ATOM 1710 N N . SER A 1 210 ? 12.384 -10.126 -14.599 1.00 86.19 210 SER A N 1
ATOM 1711 C CA . SER A 1 210 ? 12.972 -9.668 -15.862 1.00 86.19 210 SER A CA 1
ATOM 1712 C C . SER A 1 210 ? 14.223 -10.464 -16.244 1.00 86.19 210 SER A C 1
ATOM 1714 O O . SER A 1 210 ? 15.114 -10.689 -15.416 1.00 86.19 210 SER A O 1
ATOM 1716 N N . THR A 1 211 ? 14.341 -10.814 -17.525 1.00 84.00 211 THR A N 1
ATOM 1717 C CA . THR A 1 211 ? 15.567 -11.393 -18.096 1.00 84.00 211 THR A CA 1
ATOM 1718 C C . THR A 1 211 ? 16.733 -10.397 -18.057 1.00 84.00 211 THR A C 1
ATOM 1720 O O . THR A 1 211 ? 17.891 -10.800 -17.915 1.00 84.00 211 THR A O 1
ATOM 1723 N N . LYS A 1 212 ? 16.444 -9.086 -18.089 1.00 82.81 212 LYS A N 1
ATOM 1724 C CA . LYS A 1 212 ? 17.429 -8.012 -17.902 1.00 82.81 212 LYS A CA 1
ATOM 1725 C C . LYS A 1 212 ? 17.791 -7.895 -16.419 1.00 82.81 212 LYS A C 1
ATOM 1727 O O . LYS A 1 212 ? 17.106 -7.233 -15.645 1.00 82.81 212 LYS A O 1
ATOM 1732 N N . LYS A 1 213 ? 18.912 -8.508 -16.018 1.00 83.12 213 LYS A N 1
ATOM 1733 C CA . LYS A 1 213 ? 19.394 -8.509 -14.620 1.00 83.12 213 LYS A CA 1
ATOM 1734 C C . LYS A 1 213 ? 19.580 -7.108 -14.019 1.00 83.12 213 LYS A C 1
ATOM 1736 O O . LYS A 1 213 ? 19.394 -6.956 -12.815 1.00 83.12 213 LYS A O 1
ATOM 1741 N N . SER A 1 214 ? 19.929 -6.105 -14.829 1.00 81.44 214 SER A N 1
ATOM 1742 C CA . SER A 1 214 ? 20.061 -4.702 -14.397 1.00 81.44 214 SER A CA 1
ATOM 1743 C C . SER A 1 214 ? 18.736 -4.083 -13.947 1.00 81.44 214 SER A C 1
ATOM 1745 O O . SER A 1 214 ? 18.747 -3.211 -13.085 1.00 81.44 214 SER A O 1
ATOM 1747 N N . ALA A 1 215 ? 17.614 -4.578 -14.475 1.00 81.44 215 ALA A N 1
ATOM 1748 C CA . ALA A 1 215 ? 16.267 -4.159 -14.115 1.00 81.44 215 ALA A CA 1
ATOM 1749 C C . ALA A 1 215 ? 15.629 -5.049 -13.032 1.00 81.44 215 ALA A C 1
ATOM 1751 O O . ALA A 1 215 ? 14.443 -4.911 -12.769 1.00 81.44 215 ALA A O 1
ATOM 1752 N N . GLN A 1 216 ? 16.381 -5.967 -12.406 1.00 87.50 216 GLN A N 1
ATOM 1753 C CA . GLN A 1 216 ? 15.886 -6.719 -11.249 1.00 87.50 216 GLN A CA 1
ATOM 1754 C C . GLN A 1 216 ? 16.103 -5.921 -9.965 1.00 87.50 216 GLN A C 1
ATOM 1756 O O . GLN A 1 216 ? 17.241 -5.623 -9.585 1.00 87.50 216 GLN A O 1
ATOM 1761 N N . ALA A 1 217 ? 15.017 -5.660 -9.251 1.00 88.25 217 ALA A N 1
ATOM 1762 C CA . ALA A 1 217 ? 15.014 -4.932 -7.994 1.00 88.25 217 ALA A CA 1
ATOM 1763 C C . ALA A 1 217 ? 14.400 -5.760 -6.855 1.00 88.25 217 ALA A C 1
ATOM 1765 O O . ALA A 1 217 ? 14.096 -6.942 -7.015 1.00 88.25 217 ALA A O 1
ATOM 1766 N N . ALA A 1 218 ? 14.289 -5.161 -5.669 1.00 88.88 218 ALA A N 1
ATOM 1767 C CA . ALA A 1 218 ? 13.640 -5.806 -4.533 1.00 88.88 218 ALA A CA 1
ATOM 1768 C C . ALA A 1 218 ? 12.128 -5.961 -4.777 1.00 88.88 218 ALA A C 1
ATOM 1770 O O . ALA A 1 218 ? 11.580 -7.032 -4.530 1.00 88.88 218 ALA A O 1
ATOM 1771 N N . TRP A 1 219 ? 11.504 -4.933 -5.354 1.00 90.06 219 TRP A N 1
ATOM 1772 C CA . TRP A 1 219 ? 10.135 -4.963 -5.866 1.00 90.06 219 TRP A CA 1
ATOM 1773 C C . TRP A 1 219 ? 10.133 -4.811 -7.383 1.00 90.06 219 TRP A C 1
ATOM 1775 O O . TRP A 1 219 ? 10.750 -3.891 -7.923 1.00 90.06 219 TRP A O 1
ATOM 1785 N N . ASN A 1 220 ? 9.458 -5.720 -8.082 1.00 90.88 220 ASN A N 1
ATOM 1786 C CA . ASN A 1 220 ? 9.443 -5.764 -9.542 1.00 90.88 220 ASN A CA 1
ATOM 1787 C C . ASN A 1 220 ? 7.999 -5.692 -10.031 1.00 90.88 220 ASN A C 1
ATOM 1789 O O . ASN A 1 220 ? 7.292 -6.698 -10.046 1.00 90.88 220 ASN A O 1
ATOM 1793 N N . ALA A 1 221 ? 7.558 -4.491 -10.394 1.00 89.50 221 ALA A N 1
ATOM 1794 C CA . ALA A 1 221 ? 6.230 -4.248 -10.925 1.00 89.50 221 ALA A CA 1
ATOM 1795 C C . ALA A 1 221 ? 6.151 -4.663 -12.401 1.00 89.50 221 ALA A C 1
ATOM 1797 O O . ALA A 1 221 ? 7.036 -4.367 -13.207 1.00 89.50 221 ALA A O 1
ATOM 1798 N N . VAL A 1 222 ? 5.055 -5.312 -12.769 1.00 87.12 222 VAL A N 1
ATOM 1799 C CA . VAL A 1 222 ? 4.687 -5.594 -14.155 1.00 87.12 222 VAL A CA 1
ATOM 1800 C C . VAL A 1 222 ? 3.493 -4.714 -14.484 1.00 87.12 222 VAL A C 1
ATOM 1802 O O . VAL A 1 222 ? 2.395 -4.906 -13.948 1.00 87.12 222 VAL A O 1
ATOM 1805 N N . VAL A 1 223 ? 3.711 -3.716 -15.338 1.00 80.25 223 VAL A N 1
ATOM 1806 C CA . VAL A 1 223 ? 2.630 -2.852 -15.808 1.00 80.25 223 VAL A CA 1
ATOM 1807 C C . VAL A 1 223 ? 1.900 -3.531 -16.965 1.00 80.25 223 VAL A C 1
ATOM 1809 O O . VAL A 1 223 ? 2.554 -4.014 -17.896 1.00 80.25 223 VAL A O 1
ATOM 1812 N N . PRO A 1 224 ? 0.553 -3.563 -16.938 1.00 73.62 224 PRO A N 1
ATOM 1813 C CA . PRO A 1 224 ? -0.227 -4.102 -18.040 1.00 73.62 224 PRO A CA 1
ATOM 1814 C C . PRO A 1 224 ? 0.108 -3.410 -19.357 1.00 73.62 224 PRO A C 1
ATOM 1816 O O . PRO A 1 224 ? 0.380 -2.199 -19.389 1.00 73.62 224 PRO A O 1
ATOM 1819 N N . SER A 1 225 ? 0.039 -4.173 -20.441 1.00 68.50 225 SER A N 1
ATOM 1820 C CA . SER A 1 225 ? 0.113 -3.627 -21.793 1.00 68.50 225 SER A CA 1
ATOM 1821 C C . SER A 1 225 ? -0.907 -2.512 -22.013 1.00 68.50 225 SER A C 1
ATOM 1823 O O . SER A 1 225 ? -2.043 -2.589 -21.545 1.00 68.50 225 SER A O 1
ATOM 1825 N N . VAL A 1 226 ? -0.512 -1.466 -22.746 1.00 62.44 226 VAL A N 1
ATOM 1826 C CA . VAL A 1 226 ? -1.408 -0.346 -23.094 1.00 62.44 226 VAL A CA 1
ATOM 1827 C C . VAL A 1 226 ? -2.555 -0.814 -24.003 1.00 62.44 226 VAL A C 1
ATOM 1829 O O . VAL A 1 226 ? -3.598 -0.171 -24.061 1.00 62.44 226 VAL A O 1
ATOM 1832 N N . GLN A 1 227 ? -2.378 -1.948 -24.687 1.00 52.72 227 GLN A N 1
ATOM 1833 C CA . GLN A 1 227 ? -3.361 -2.534 -25.602 1.00 52.72 227 GLN A CA 1
ATOM 1834 C C . GLN A 1 227 ? -4.327 -3.507 -24.910 1.00 52.72 227 GLN A C 1
ATOM 1836 O O . GLN A 1 227 ? -5.295 -3.951 -25.528 1.00 52.72 227 GLN A O 1
ATOM 1841 N N . ASP A 1 228 ? -4.102 -3.842 -23.636 1.00 52.91 228 ASP A N 1
ATOM 1842 C CA . ASP A 1 228 ? -4.930 -4.820 -22.941 1.00 52.91 228 ASP A CA 1
ATOM 1843 C C . ASP A 1 228 ? -6.196 -4.193 -22.336 1.00 52.91 228 ASP A C 1
ATOM 1845 O O . ASP A 1 228 ? -6.148 -3.406 -21.389 1.00 52.91 228 ASP A O 1
ATOM 1849 N N . THR A 1 229 ? -7.350 -4.593 -22.873 1.00 51.62 229 THR A N 1
ATOM 1850 C CA . THR A 1 229 ? -8.693 -4.166 -22.447 1.00 51.62 229 THR A CA 1
ATOM 1851 C C . THR A 1 229 ? -9.436 -5.228 -21.628 1.00 51.62 229 THR A C 1
ATOM 1853 O O . THR A 1 229 ? -10.608 -5.038 -21.294 1.00 51.62 229 THR A O 1
ATOM 1856 N N . ARG A 1 230 ? -8.791 -6.355 -21.282 1.00 54.75 230 ARG A N 1
ATOM 1857 C CA . ARG A 1 230 ? -9.433 -7.467 -20.563 1.00 54.75 230 ARG A CA 1
ATOM 1858 C C . ARG A 1 230 ? -9.957 -7.016 -19.194 1.00 54.75 230 ARG A C 1
ATOM 1860 O O . ARG A 1 230 ? -9.194 -6.682 -18.288 1.00 54.75 230 ARG A O 1
ATOM 1867 N N . SER A 1 231 ? -11.278 -7.067 -19.030 1.00 51.28 231 SER A N 1
ATOM 1868 C CA . SER A 1 231 ? -11.959 -6.907 -17.741 1.00 51.28 231 SER A CA 1
ATOM 1869 C C . SER A 1 231 ? -11.935 -8.232 -16.973 1.00 51.28 231 SER A C 1
ATOM 1871 O O . SER A 1 231 ? -12.167 -9.293 -17.555 1.00 51.28 231 SER A O 1
ATOM 1873 N N . ARG A 1 232 ? -11.655 -8.201 -15.664 1.00 54.84 232 ARG A N 1
ATOM 1874 C CA . ARG A 1 232 ? -11.761 -9.402 -14.813 1.00 54.84 232 ARG A CA 1
ATOM 1875 C C . ARG A 1 232 ? -13.233 -9.668 -14.469 1.00 54.84 232 ARG A C 1
ATOM 1877 O O . ARG A 1 232 ? -13.993 -8.734 -14.217 1.00 54.84 232 ARG A O 1
ATOM 1884 N N . THR A 1 233 ? -13.636 -10.939 -14.426 1.00 50.59 233 THR A N 1
ATOM 1885 C CA . THR A 1 233 ? -14.995 -11.386 -14.052 1.00 50.59 233 THR A CA 1
ATOM 1886 C C . THR A 1 233 ? -15.162 -11.489 -12.543 1.00 50.59 233 THR A C 1
ATOM 1888 O O . THR A 1 233 ? -14.442 -12.268 -11.924 1.00 50.59 233 THR A O 1
ATOM 1891 N N . LYS A 1 234 ? -16.130 -10.758 -11.967 1.00 50.53 234 LYS A N 1
ATOM 1892 C CA . LYS A 1 234 ? -16.417 -10.720 -10.519 1.00 50.53 234 LYS A CA 1
ATOM 1893 C C . LYS A 1 234 ? -16.376 -12.129 -9.909 1.00 50.53 234 LYS A C 1
ATOM 1895 O O . LYS A 1 234 ? -17.077 -12.998 -10.422 1.00 50.53 234 LYS A O 1
ATOM 1900 N N . PRO A 1 235 ? -15.579 -12.395 -8.852 1.00 51.91 235 PRO A N 1
ATOM 1901 C CA . PRO A 1 235 ? -15.631 -13.668 -8.170 1.00 51.91 235 PRO A CA 1
ATOM 1902 C C . PRO A 1 235 ? -17.037 -13.818 -7.610 1.00 51.91 235 PRO A C 1
ATOM 1904 O O . PRO A 1 235 ? -17.617 -12.875 -7.065 1.00 51.91 235 PRO A O 1
ATOM 1907 N N . THR A 1 236 ? -17.585 -15.011 -7.768 1.00 50.66 236 THR A N 1
ATOM 1908 C CA . THR A 1 236 ? -18.810 -15.418 -7.097 1.00 50.66 236 THR A CA 1
ATOM 1909 C C . THR A 1 236 ? -18.508 -15.517 -5.613 1.00 50.66 236 THR A C 1
ATOM 1911 O O . THR A 1 236 ? -17.940 -16.499 -5.137 1.00 50.66 236 THR A O 1
ATOM 1914 N N . PHE A 1 237 ? -18.837 -14.457 -4.888 1.00 52.88 237 PHE A N 1
ATOM 1915 C CA . PHE A 1 237 ? -18.996 -14.535 -3.448 1.00 52.88 237 PHE A CA 1
ATOM 1916 C C . PHE A 1 237 ? -20.302 -15.280 -3.157 1.00 52.88 237 PHE A C 1
ATOM 1918 O O . PHE A 1 237 ? -21.264 -15.141 -3.912 1.00 52.88 237 PHE A O 1
ATOM 1925 N N . GLY A 1 238 ? -20.349 -16.068 -2.081 1.00 49.25 238 GLY A N 1
ATOM 1926 C CA . GLY A 1 238 ? -21.638 -16.561 -1.589 1.00 49.25 238 GLY A CA 1
ATOM 1927 C C . GLY A 1 238 ? -22.551 -15.375 -1.259 1.00 49.25 238 GLY A C 1
ATOM 1928 O O . GLY A 1 238 ? -22.044 -14.315 -0.890 1.00 49.25 238 GLY A O 1
ATOM 1929 N N . GLU A 1 239 ? -23.873 -15.552 -1.360 1.00 44.19 239 GLU A N 1
ATOM 1930 C CA . GLU A 1 239 ? -24.907 -14.507 -1.166 1.00 44.19 239 GLU A CA 1
ATOM 1931 C C . GLU A 1 239 ? -24.808 -13.721 0.161 1.00 44.19 239 GLU A C 1
ATOM 1933 O O . GLU A 1 239 ? -25.456 -12.691 0.321 1.00 44.19 239 GLU A O 1
ATOM 1938 N N . HIS A 1 240 ? -23.947 -14.143 1.092 1.00 51.31 240 HIS A N 1
ATOM 1939 C CA . HIS A 1 240 ? -23.743 -13.520 2.398 1.00 51.31 240 HIS A CA 1
ATOM 1940 C C . HIS A 1 240 ? -22.270 -13.274 2.762 1.00 51.31 240 HIS A C 1
ATOM 1942 O O . HIS A 1 240 ? -21.939 -13.211 3.946 1.00 51.31 240 HIS A O 1
ATOM 1948 N N . ASP A 1 241 ? -21.354 -13.159 1.793 1.00 51.72 241 ASP A N 1
ATOM 1949 C CA . ASP A 1 241 ? -19.982 -12.747 2.114 1.00 51.72 241 ASP A CA 1
ATOM 1950 C C . 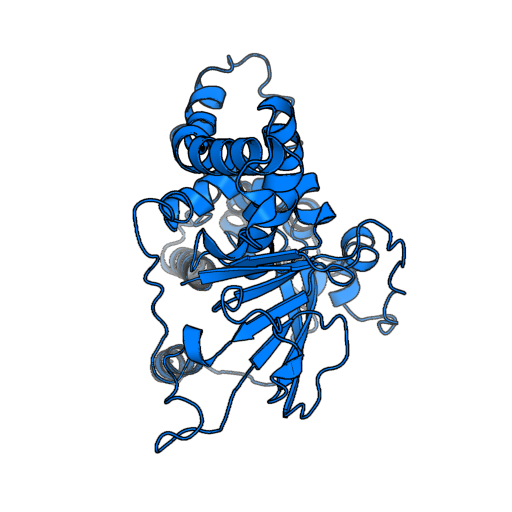ASP A 1 241 ? -19.926 -11.225 2.385 1.00 51.72 241 ASP A C 1
ATOM 1952 O O . ASP A 1 241 ? -20.042 -10.437 1.436 1.00 51.72 241 ASP A O 1
ATOM 1956 N N . PRO A 1 242 ? -19.709 -10.770 3.64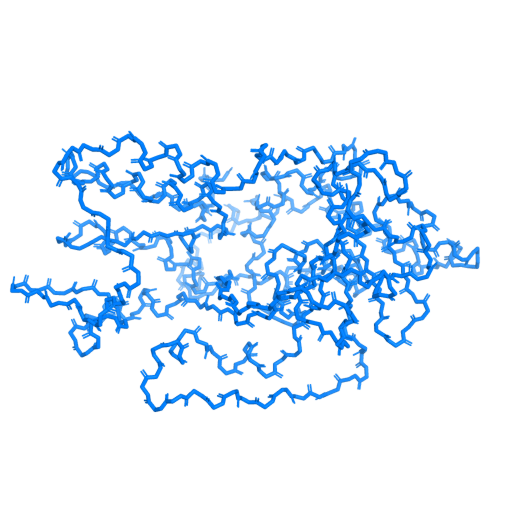1 1.00 52.12 242 PRO A N 1
ATOM 1957 C CA . PRO A 1 242 ? -19.631 -9.342 3.970 1.00 52.12 242 PRO A CA 1
ATOM 1958 C C . PRO A 1 242 ? -18.470 -8.640 3.253 1.00 52.12 242 PRO A C 1
ATOM 1960 O O . PRO A 1 242 ? -18.473 -7.420 3.107 1.00 52.12 242 PRO A O 1
ATOM 1963 N N . THR A 1 243 ? -17.494 -9.397 2.740 1.00 52.22 243 THR A N 1
ATOM 1964 C CA . THR A 1 243 ? -16.384 -8.845 1.960 1.00 52.22 243 THR A CA 1
ATOM 1965 C C . THR A 1 243 ? -16.839 -8.256 0.621 1.00 52.22 243 THR A C 1
ATOM 1967 O O . THR A 1 243 ? -16.136 -7.425 0.052 1.00 52.22 243 THR A O 1
ATOM 1970 N N . SER A 1 244 ? -18.033 -8.615 0.137 1.00 54.72 244 SER A N 1
ATOM 1971 C CA . SER A 1 244 ? -18.642 -8.018 -1.058 1.00 54.72 244 SER A CA 1
ATOM 1972 C C . SER A 1 244 ? -18.918 -6.514 -0.913 1.00 54.72 244 SER A C 1
ATOM 1974 O O . SER A 1 244 ? -18.824 -5.796 -1.905 1.00 54.72 244 SER A O 1
ATOM 1976 N N . LEU A 1 245 ? -19.180 -6.028 0.309 1.00 54.53 245 LEU A N 1
ATOM 1977 C CA . LEU A 1 245 ? -19.434 -4.612 0.610 1.00 54.53 245 LEU A CA 1
ATOM 1978 C C . LEU A 1 245 ? -18.149 -3.769 0.619 1.00 54.53 245 LEU A C 1
ATOM 1980 O O . LEU A 1 245 ? -18.189 -2.576 0.341 1.00 54.53 245 LEU A O 1
ATOM 1984 N N . LEU A 1 246 ? -17.001 -4.391 0.908 1.00 50.66 246 LEU A N 1
ATOM 1985 C CA . LEU A 1 246 ? -15.693 -3.722 0.935 1.00 50.66 246 LEU A CA 1
ATOM 1986 C C . LEU A 1 246 ? -15.079 -3.553 -0.464 1.00 50.66 246 LEU A C 1
ATOM 1988 O O . LEU A 1 246 ? -14.097 -2.825 -0.631 1.00 50.66 246 LEU A O 1
ATOM 1992 N N . LEU A 1 247 ? -15.634 -4.245 -1.462 1.00 52.44 247 LEU A N 1
ATOM 1993 C CA . LEU A 1 247 ? -15.120 -4.312 -2.823 1.00 52.44 247 LEU A CA 1
ATOM 1994 C C . LEU A 1 247 ? -16.004 -3.490 -3.758 1.00 52.44 247 LEU A C 1
ATOM 1996 O O . LEU A 1 247 ? -17.029 -3.961 -4.250 1.00 52.44 247 LEU A O 1
ATOM 2000 N N . SER A 1 248 ? -15.577 -2.270 -4.073 1.00 53.16 248 SER A N 1
ATOM 2001 C CA . SER A 1 248 ? -16.219 -1.516 -5.148 1.00 53.16 248 SER A CA 1
ATOM 2002 C C . SER A 1 248 ? -16.011 -2.231 -6.500 1.00 53.16 248 SER A C 1
ATOM 2004 O O . SER A 1 248 ? -14.906 -2.678 -6.836 1.00 53.16 248 SER A O 1
ATOM 2006 N N . ASN A 1 249 ? -17.073 -2.304 -7.317 1.00 46.38 249 ASN A N 1
ATOM 2007 C CA . ASN A 1 249 ? -17.039 -2.913 -8.656 1.00 46.38 249 ASN A CA 1
ATOM 2008 C C . ASN A 1 249 ? -15.949 -2.291 -9.571 1.00 46.38 249 ASN A C 1
ATOM 2010 O O . ASN A 1 249 ? -15.486 -2.952 -10.504 1.00 46.38 249 ASN A O 1
ATOM 2014 N N . SER A 1 250 ? -15.501 -1.049 -9.320 1.00 49.91 250 SER A N 1
ATOM 2015 C CA . SER A 1 250 ? -14.497 -0.367 -10.156 1.00 49.91 250 SER A CA 1
ATOM 2016 C C . SER A 1 250 ? -13.056 -0.806 -9.894 1.00 49.91 250 SER A C 1
ATOM 2018 O O . SER A 1 250 ? -12.233 -0.729 -10.805 1.00 49.91 250 SER A O 1
ATOM 2020 N N . TYR A 1 251 ? -12.735 -1.260 -8.679 1.00 49.66 251 TYR A N 1
ATOM 2021 C CA . TYR A 1 251 ? -11.393 -1.767 -8.341 1.00 49.66 251 TYR A CA 1
ATOM 2022 C C . TYR A 1 251 ? -11.235 -3.251 -8.638 1.00 49.66 251 TYR A C 1
ATOM 2024 O O . TYR A 1 251 ? -10.118 -3.754 -8.709 1.00 49.66 251 TYR A O 1
ATOM 2032 N N . TYR A 1 252 ? -12.361 -3.932 -8.833 1.00 50.94 252 TYR A N 1
ATOM 2033 C CA . TYR A 1 252 ? -12.409 -5.328 -9.213 1.00 50.94 252 TYR A CA 1
ATOM 2034 C C . TYR A 1 252 ? -12.190 -5.540 -10.725 1.00 50.94 252 TYR A C 1
ATOM 2036 O O . TYR A 1 252 ? -11.423 -6.406 -11.143 1.00 50.94 252 TYR A O 1
ATOM 2044 N N . THR A 1 253 ? -12.884 -4.752 -11.549 1.00 45.91 253 THR A N 1
ATOM 2045 C CA . THR A 1 253 ? -12.933 -4.924 -13.015 1.00 45.91 253 THR A CA 1
ATOM 2046 C C . THR A 1 253 ? -11.654 -4.477 -13.718 1.00 45.91 253 THR A C 1
ATOM 2048 O O . THR A 1 253 ? -11.341 -4.963 -14.804 1.00 45.91 253 THR A O 1
ATOM 2051 N N . LYS A 1 254 ? -10.887 -3.580 -13.088 1.00 57.12 254 LYS A N 1
ATOM 2052 C CA . LYS A 1 254 ? -9.623 -3.071 -13.619 1.00 57.12 254 LYS A CA 1
ATOM 2053 C C . LYS A 1 254 ? -8.471 -3.998 -13.261 1.00 57.12 254 LYS A C 1
ATOM 2055 O O . LYS A 1 254 ? -8.344 -4.456 -12.127 1.00 57.12 254 LYS A O 1
ATOM 2060 N N . ARG A 1 255 ? -7.590 -4.241 -14.227 1.00 63.94 255 ARG A N 1
ATOM 2061 C CA . ARG A 1 255 ? -6.422 -5.089 -14.023 1.00 63.94 255 ARG A CA 1
ATOM 2062 C C . ARG A 1 255 ? -5.487 -4.488 -12.970 1.00 63.94 255 ARG A C 1
ATOM 2064 O O . ARG A 1 255 ? -4.967 -3.385 -13.136 1.00 63.94 255 ARG A O 1
ATOM 2071 N N . GLN A 1 256 ? -5.307 -5.215 -11.872 1.00 72.06 256 GLN A N 1
ATOM 2072 C CA . GLN A 1 256 ? -4.331 -4.878 -10.840 1.00 72.06 256 GLN A CA 1
ATOM 2073 C C . GLN A 1 256 ? -2.910 -5.038 -11.369 1.00 72.06 256 GLN A C 1
ATOM 2075 O O . GLN A 1 256 ? -2.655 -5.839 -12.270 1.00 72.06 256 GLN A O 1
ATOM 2080 N N . ILE A 1 257 ? -1.996 -4.270 -10.786 1.00 79.94 257 ILE A N 1
ATOM 2081 C CA . ILE A 1 257 ? -0.575 -4.382 -11.084 1.00 79.94 257 ILE A CA 1
ATOM 2082 C C . ILE A 1 257 ? -0.051 -5.654 -10.426 1.00 79.94 257 ILE A C 1
ATOM 2084 O O . ILE A 1 257 ? -0.387 -5.954 -9.277 1.00 79.94 257 ILE A O 1
ATOM 2088 N N . CYS A 1 258 ? 0.746 -6.403 -11.181 1.00 88.56 258 CYS A N 1
ATOM 2089 C CA . CYS A 1 258 ? 1.470 -7.547 -10.657 1.00 88.56 258 CYS A CA 1
ATOM 2090 C C . CYS A 1 258 ? 2.793 -7.068 -10.078 1.00 88.56 258 CYS A C 1
ATOM 2092 O O . CYS A 1 258 ? 3.467 -6.241 -10.690 1.00 88.56 258 CYS A O 1
ATOM 2094 N N . VAL A 1 259 ? 3.164 -7.573 -8.909 1.00 91.19 259 VAL A N 1
ATOM 2095 C CA . VAL A 1 259 ? 4.414 -7.202 -8.242 1.00 91.19 259 VAL A CA 1
ATOM 2096 C C . VAL A 1 259 ? 5.115 -8.470 -7.790 1.00 91.19 259 VAL A C 1
ATOM 2098 O O . VAL A 1 259 ? 4.506 -9.310 -7.133 1.00 91.19 259 VAL A O 1
ATOM 2101 N N . HIS A 1 260 ? 6.382 -8.618 -8.162 1.00 92.88 260 HIS A N 1
ATOM 2102 C CA . HIS A 1 260 ? 7.247 -9.697 -7.700 1.00 92.88 260 HIS A CA 1
ATOM 2103 C C . HIS A 1 260 ? 8.235 -9.160 -6.662 1.00 92.88 260 HIS A C 1
ATOM 2105 O O . HIS A 1 260 ? 9.120 -8.357 -6.980 1.00 92.88 260 HIS A O 1
ATOM 2111 N N . ASP A 1 261 ? 8.110 -9.646 -5.436 1.00 92.56 261 ASP A N 1
ATOM 2112 C CA . ASP A 1 261 ? 8.986 -9.340 -4.313 1.00 92.56 261 ASP A CA 1
ATOM 2113 C C . ASP A 1 261 ? 10.132 -10.357 -4.287 1.00 92.56 261 ASP A C 1
ATOM 2115 O O . ASP A 1 261 ? 9.935 -11.535 -3.971 1.00 92.56 261 ASP A O 1
ATOM 2119 N N . ASP A 1 262 ? 11.348 -9.909 -4.607 1.00 91.38 262 ASP A N 1
ATOM 2120 C CA . ASP A 1 262 ? 12.556 -10.729 -4.494 1.00 91.38 262 ASP A CA 1
ATOM 2121 C C . ASP A 1 262 ? 13.005 -10.752 -3.025 1.00 91.38 262 ASP A C 1
ATOM 2123 O O . ASP A 1 262 ? 13.735 -9.873 -2.546 1.00 91.38 262 ASP A O 1
ATOM 2127 N N . MET A 1 263 ? 12.557 -11.774 -2.287 1.00 88.31 263 MET A N 1
ATOM 2128 C CA . MET A 1 263 ? 12.759 -11.877 -0.836 1.00 88.31 263 MET A CA 1
ATOM 2129 C C . MET A 1 263 ? 14.236 -11.925 -0.442 1.00 88.31 263 MET A C 1
ATOM 2131 O O . MET A 1 263 ? 14.583 -11.583 0.690 1.00 88.31 263 MET A O 1
ATOM 2135 N N . TYR A 1 264 ? 15.117 -12.279 -1.379 1.00 83.62 264 TYR A N 1
ATOM 2136 C CA . TYR A 1 264 ? 16.559 -12.165 -1.200 1.00 83.62 264 TYR A CA 1
ATOM 2137 C C . TYR A 1 264 ? 17.022 -10.751 -0.915 1.00 83.62 264 TYR A C 1
ATOM 2139 O O . TYR A 1 264 ? 17.774 -10.510 0.028 1.00 83.62 264 TYR A O 1
ATOM 2147 N N . ARG A 1 265 ? 16.564 -9.820 -1.750 1.00 83.38 265 ARG A N 1
ATOM 2148 C CA . ARG A 1 265 ? 16.942 -8.412 -1.685 1.00 83.38 265 ARG A CA 1
ATOM 2149 C C . ARG A 1 265 ? 16.222 -7.700 -0.542 1.00 83.38 265 ARG A C 1
ATOM 2151 O O . ARG A 1 265 ? 16.761 -6.738 -0.010 1.00 83.38 265 ARG A O 1
ATOM 2158 N N . LEU A 1 266 ? 15.034 -8.178 -0.156 1.00 79.25 266 LEU A N 1
ATOM 2159 C CA . LEU A 1 266 ? 14.219 -7.578 0.907 1.00 79.25 266 LEU A CA 1
ATOM 2160 C C . LEU A 1 266 ? 14.589 -8.034 2.323 1.00 79.25 266 LEU A C 1
ATOM 2162 O O . LEU A 1 266 ? 14.532 -7.231 3.249 1.00 79.25 266 LEU A O 1
ATOM 2166 N N . ARG A 1 267 ? 14.919 -9.317 2.524 1.00 71.88 267 ARG A N 1
ATOM 2167 C CA . ARG A 1 267 ? 15.118 -9.899 3.867 1.00 71.88 267 ARG A CA 1
ATOM 2168 C C . ARG A 1 267 ? 16.545 -10.327 4.182 1.00 71.88 267 ARG A C 1
ATOM 2170 O O . ARG A 1 267 ? 16.758 -10.958 5.215 1.00 71.88 267 ARG A O 1
ATOM 2177 N N . SER A 1 268 ? 17.507 -9.998 3.320 1.00 69.38 268 SER A N 1
ATOM 2178 C CA . SER A 1 268 ? 18.903 -10.432 3.471 1.00 69.38 268 SER A CA 1
ATOM 2179 C C . SER A 1 268 ? 19.011 -11.945 3.704 1.00 69.38 268 SER A C 1
ATOM 2181 O O . SER A 1 268 ? 19.791 -12.401 4.540 1.00 69.38 268 SER A O 1
ATOM 2183 N N . LEU A 1 269 ? 18.192 -12.736 2.996 1.00 80.00 269 LEU A N 1
ATOM 2184 C CA . LEU A 1 269 ? 18.320 -14.195 3.016 1.00 80.00 269 LEU A CA 1
ATOM 2185 C C . LEU A 1 269 ? 19.713 -14.590 2.455 1.00 80.00 269 LEU A C 1
ATOM 2187 O O . LEU A 1 269 ? 20.291 -13.814 1.687 1.00 80.00 269 LEU A O 1
ATOM 2191 N N . PRO A 1 270 ? 20.298 -15.756 2.807 1.00 81.62 270 PRO A N 1
ATOM 2192 C CA . PRO A 1 270 ? 21.659 -16.138 2.373 1.00 81.62 270 PRO A CA 1
ATOM 2193 C C . PRO A 1 270 ? 21.685 -16.593 0.913 1.00 81.62 270 PRO A C 1
ATOM 2195 O O . PRO A 1 270 ? 20.984 -17.552 0.655 1.00 81.62 270 PRO A O 1
ATOM 2198 N N . TRP A 1 271 ? 22.376 -15.930 -0.039 1.00 82.75 271 TRP A N 1
ATOM 2199 C CA . TRP A 1 271 ? 22.189 -16.072 -1.523 1.00 82.75 271 TRP A CA 1
ATOM 2200 C C . TRP A 1 271 ? 21.993 -17.509 -2.055 1.00 82.75 271 TRP A C 1
ATOM 2202 O O . TRP A 1 271 ? 22.596 -18.416 -1.489 1.00 82.75 271 TRP A O 1
ATOM 2212 N N . PRO A 1 272 ? 21.209 -17.759 -3.135 1.00 82.81 272 PRO A N 1
ATOM 2213 C CA . PRO A 1 272 ? 21.073 -19.101 -3.709 1.00 82.81 272 PRO A CA 1
ATOM 2214 C C . PRO A 1 272 ? 22.442 -19.741 -3.955 1.00 82.81 272 PRO A C 1
ATOM 2216 O O . PRO A 1 272 ? 23.315 -19.123 -4.562 1.00 82.81 272 PRO A O 1
ATOM 2219 N N . GLY A 1 273 ? 22.643 -20.952 -3.430 1.00 83.12 273 GLY A N 1
ATOM 2220 C CA . GLY A 1 273 ? 23.933 -21.653 -3.468 1.00 83.12 273 GLY A CA 1
ATOM 2221 C C . GLY A 1 273 ? 24.903 -21.317 -2.324 1.00 83.12 273 GLY A C 1
ATOM 2222 O O . GLY A 1 273 ? 26.003 -21.862 -2.288 1.00 83.12 273 GLY A O 1
ATOM 2223 N N . LYS A 1 274 ? 24.532 -20.450 -1.374 1.00 86.44 274 LYS A N 1
ATOM 2224 C CA . LYS A 1 274 ? 25.273 -20.233 -0.119 1.00 86.44 274 LYS A CA 1
ATOM 2225 C C . LYS A 1 274 ? 24.746 -21.145 1.002 1.00 86.44 274 LYS A C 1
ATOM 2227 O O . LYS A 1 274 ? 23.569 -21.510 0.978 1.00 86.44 274 LYS A O 1
ATOM 2232 N N . PRO A 1 275 ? 25.577 -21.497 2.004 1.00 85.44 275 PRO A N 1
ATOM 2233 C CA . PRO A 1 275 ? 25.127 -22.260 3.168 1.00 85.44 275 PRO A CA 1
ATOM 2234 C C . PRO A 1 275 ? 23.906 -21.615 3.840 1.00 85.44 275 PRO A C 1
ATOM 2236 O O . PRO A 1 275 ? 23.883 -20.405 4.058 1.00 85.44 275 PRO A O 1
ATOM 2239 N N . GLY A 1 276 ? 22.883 -22.420 4.141 1.00 80.25 276 GLY A N 1
ATOM 2240 C CA . GLY A 1 276 ? 21.624 -21.945 4.731 1.00 80.25 276 GLY A CA 1
ATOM 2241 C C . GLY A 1 276 ? 20.642 -21.292 3.747 1.00 80.25 276 GLY A C 1
ATOM 2242 O O . GLY A 1 276 ? 19.597 -20.804 4.172 1.00 80.25 276 GLY A O 1
ATOM 2243 N N . SER A 1 277 ? 20.945 -21.275 2.446 1.00 83.38 277 SER A N 1
ATOM 2244 C CA . SER A 1 277 ? 20.002 -20.851 1.409 1.00 83.38 277 SER A CA 1
ATOM 2245 C C . SER A 1 277 ? 18.911 -21.896 1.175 1.00 83.38 277 SER A C 1
ATOM 2247 O O . SER A 1 277 ? 19.198 -23.082 1.042 1.00 83.38 277 SER A O 1
ATOM 2249 N N . VAL A 1 278 ? 17.670 -21.434 1.017 1.00 78.69 278 VAL A N 1
ATOM 2250 C CA . VAL A 1 278 ? 16.518 -22.254 0.597 1.00 78.69 278 VAL A CA 1
ATOM 2251 C C . VAL A 1 278 ? 16.213 -22.118 -0.904 1.00 78.69 278 VAL A C 1
ATOM 2253 O O . VAL A 1 278 ? 15.124 -22.456 -1.357 1.00 78.69 278 VAL A O 1
ATOM 2256 N N . GLY A 1 279 ? 17.162 -21.596 -1.689 1.00 79.88 279 GLY A N 1
ATOM 2257 C CA . GLY A 1 279 ? 16.920 -21.195 -3.076 1.00 79.88 279 GLY A CA 1
ATOM 2258 C C . GLY A 1 279 ? 16.182 -19.858 -3.175 1.00 79.88 279 GLY A C 1
ATOM 2259 O O . GLY A 1 279 ? 15.882 -19.224 -2.164 1.00 79.88 279 GLY A O 1
ATOM 2260 N N . ARG A 1 280 ? 15.941 -19.379 -4.404 1.00 87.12 280 ARG A N 1
ATOM 2261 C CA . ARG A 1 280 ? 15.336 -18.058 -4.638 1.00 87.12 280 ARG A CA 1
ATOM 2262 C C . ARG A 1 280 ? 13.865 -18.070 -4.227 1.00 87.12 280 ARG A C 1
ATOM 2264 O O . ARG A 1 280 ? 13.073 -18.789 -4.819 1.00 87.12 280 ARG A O 1
ATOM 2271 N N . VAL A 1 281 ? 13.516 -17.261 -3.230 1.00 92.06 281 VAL A N 1
ATOM 2272 C CA . VAL A 1 281 ? 12.142 -17.124 -2.735 1.00 92.06 281 VAL A CA 1
ATOM 2273 C C . VAL A 1 281 ? 11.536 -15.847 -3.291 1.00 92.06 281 VAL A C 1
ATOM 2275 O O . VAL A 1 281 ? 12.112 -14.771 -3.124 1.00 92.06 281 VAL A O 1
ATOM 2278 N N . ILE A 1 282 ? 10.376 -15.968 -3.930 1.00 93.75 282 ILE A N 1
ATOM 2279 C CA . ILE A 1 282 ? 9.649 -14.838 -4.505 1.00 93.75 282 ILE A CA 1
ATOM 2280 C C . ILE A 1 282 ? 8.219 -14.846 -3.974 1.00 93.75 282 ILE A C 1
ATOM 2282 O O . ILE A 1 282 ? 7.580 -15.896 -3.856 1.00 93.75 282 ILE A O 1
ATOM 2286 N N . VAL A 1 283 ? 7.724 -13.658 -3.636 1.00 94.19 283 VAL A N 1
ATOM 2287 C CA . VAL A 1 283 ? 6.309 -13.435 -3.342 1.00 94.19 283 VAL A CA 1
ATOM 2288 C C . VAL A 1 283 ? 5.723 -12.623 -4.485 1.00 94.19 283 VAL A C 1
ATOM 2290 O O . VAL A 1 283 ? 6.170 -11.517 -4.752 1.00 94.19 283 VAL A O 1
ATOM 2293 N N . THR A 1 284 ? 4.736 -13.178 -5.177 1.00 93.25 284 THR A N 1
ATOM 2294 C CA . THR A 1 284 ? 4.055 -12.498 -6.277 1.00 93.25 284 THR A CA 1
ATOM 2295 C C . THR A 1 284 ? 2.668 -12.067 -5.855 1.00 93.25 284 THR A C 1
ATOM 2297 O O . THR A 1 284 ? 1.858 -12.898 -5.445 1.00 93.25 284 THR A O 1
ATOM 2300 N N . LEU A 1 285 ? 2.386 -10.781 -6.017 1.00 90.00 285 LEU A N 1
ATOM 2301 C CA . LEU A 1 285 ? 1.077 -10.177 -5.843 1.00 90.00 285 LEU A CA 1
ATOM 2302 C C . LEU A 1 285 ? 0.415 -10.026 -7.211 1.00 90.00 285 LEU A C 1
ATOM 2304 O O . LEU A 1 285 ? 1.031 -9.537 -8.151 1.00 90.00 285 LEU A O 1
ATOM 2308 N N . ASN A 1 286 ? -0.839 -10.455 -7.311 1.00 87.31 286 ASN A N 1
ATOM 2309 C CA . ASN A 1 286 ? -1.695 -10.399 -8.495 1.00 87.31 286 ASN A CA 1
ATOM 2310 C C . ASN A 1 286 ? -1.027 -10.951 -9.766 1.00 87.31 286 ASN A C 1
ATOM 2312 O O . ASN A 1 286 ? -0.945 -10.232 -10.762 1.00 87.31 286 ASN A O 1
ATOM 2316 N N . PRO A 1 287 ? -0.568 -12.221 -9.755 1.00 87.31 287 PRO A N 1
ATOM 2317 C CA . PRO A 1 287 ? 0.204 -12.795 -10.853 1.00 87.31 287 PRO A CA 1
ATOM 2318 C C . PRO A 1 287 ? -0.499 -12.625 -12.205 1.00 87.31 287 PRO A C 1
ATOM 2320 O O . PRO A 1 287 ? -1.628 -13.086 -12.382 1.00 87.31 287 PRO A O 1
ATOM 2323 N N . VAL A 1 288 ? 0.184 -11.991 -13.166 1.00 81.69 288 VAL A N 1
ATOM 2324 C CA . VAL A 1 288 ? -0.261 -11.923 -14.573 1.00 81.69 288 VAL A CA 1
ATOM 2325 C C . VAL A 1 288 ? -0.259 -13.307 -15.211 1.00 81.69 288 VAL A C 1
ATOM 2327 O O . VAL A 1 288 ? -1.209 -13.684 -15.892 1.00 81.69 288 VAL A O 1
ATOM 2330 N N . ARG A 1 289 ? 0.811 -14.062 -14.962 1.00 85.06 289 ARG A N 1
ATOM 2331 C CA . ARG A 1 289 ? 0.942 -15.468 -15.329 1.00 85.06 289 ARG A CA 1
ATOM 2332 C C . ARG A 1 289 ? 1.112 -16.288 -14.068 1.00 85.06 289 ARG A C 1
ATOM 2334 O O . ARG A 1 289 ? 1.717 -15.818 -13.106 1.00 85.06 289 ARG A O 1
ATOM 2341 N N . GLN A 1 290 ? 0.591 -17.507 -14.074 1.00 87.75 290 GLN A N 1
ATOM 2342 C CA . GLN A 1 290 ? 0.749 -18.413 -12.947 1.00 87.75 290 GLN A CA 1
ATOM 2343 C C . GLN A 1 290 ? 2.239 -18.749 -12.753 1.00 87.75 290 GLN A C 1
ATOM 2345 O O . GLN A 1 290 ? 2.846 -19.258 -13.693 1.00 87.75 290 GLN A O 1
ATOM 2350 N N . PRO A 1 291 ? 2.827 -18.468 -11.573 1.00 93.06 291 PRO A N 1
ATOM 2351 C CA . PRO A 1 291 ? 4.192 -18.889 -11.277 1.00 93.06 291 PRO A CA 1
ATOM 2352 C C . PRO A 1 291 ? 4.275 -20.406 -11.111 1.00 93.06 291 PRO A C 1
ATOM 2354 O O . PRO A 1 291 ? 3.324 -21.028 -10.622 1.00 93.06 291 PRO A O 1
ATOM 2357 N N . ASP A 1 292 ? 5.428 -20.981 -11.432 1.00 92.25 292 ASP A N 1
ATOM 2358 C CA . ASP A 1 292 ? 5.725 -22.380 -11.120 1.00 92.25 292 ASP A CA 1
ATOM 2359 C C . ASP A 1 292 ? 6.152 -22.562 -9.649 1.00 92.25 292 ASP A C 1
ATOM 2361 O O . ASP A 1 292 ? 6.445 -21.604 -8.932 1.00 92.25 292 ASP A O 1
ATOM 2365 N N . ALA A 1 293 ? 6.195 -23.813 -9.173 1.00 93.06 293 ALA A N 1
ATOM 2366 C CA . ALA A 1 293 ? 6.705 -24.178 -7.841 1.00 93.06 293 ALA A CA 1
ATOM 2367 C C . ALA A 1 293 ? 6.082 -23.383 -6.666 1.00 93.06 293 ALA A C 1
ATOM 2369 O O . ALA A 1 293 ? 6.777 -22.932 -5.744 1.00 93.06 293 ALA A O 1
ATOM 2370 N N . ILE A 1 294 ? 4.759 -23.206 -6.693 1.00 95.25 294 ILE A N 1
ATOM 2371 C CA . ILE A 1 294 ? 4.004 -22.481 -5.664 1.00 95.25 294 ILE A CA 1
ATOM 2372 C C . ILE A 1 294 ? 3.989 -23.264 -4.352 1.00 95.25 294 ILE A C 1
ATOM 2374 O O . ILE A 1 294 ? 3.559 -24.411 -4.302 1.00 95.25 294 ILE A O 1
ATOM 2378 N N . GLN A 1 295 ? 4.404 -22.597 -3.279 1.00 94.88 295 GLN A N 1
ATOM 2379 C CA . GLN A 1 295 ? 4.413 -23.124 -1.915 1.00 94.88 295 GLN A CA 1
ATOM 2380 C C . GLN A 1 295 ? 3.126 -22.768 -1.167 1.00 94.88 295 GLN A C 1
ATOM 2382 O O . GLN A 1 295 ? 2.641 -23.529 -0.334 1.00 94.88 295 GLN A O 1
ATOM 2387 N N . CYS A 1 296 ? 2.573 -21.581 -1.430 1.00 94.75 296 CYS A N 1
ATOM 2388 C CA . CYS A 1 296 ? 1.397 -21.087 -0.725 1.00 94.75 296 CYS A CA 1
ATOM 2389 C C . CYS A 1 296 ? 0.665 -20.025 -1.549 1.00 94.75 296 CYS A C 1
ATOM 2391 O O . CYS A 1 296 ? 1.299 -19.204 -2.211 1.00 94.75 296 CYS A O 1
ATOM 2393 N N . ARG A 1 297 ? -0.670 -20.015 -1.463 1.00 93.31 297 ARG A N 1
ATOM 2394 C CA . ARG A 1 297 ? -1.521 -18.926 -1.955 1.00 93.31 297 ARG A CA 1
ATOM 2395 C C . ARG A 1 297 ? -2.376 -18.363 -0.837 1.00 93.31 297 ARG A C 1
ATOM 2397 O O . ARG A 1 297 ? -2.882 -19.120 -0.006 1.00 93.31 297 ARG A O 1
ATOM 2404 N N . ARG A 1 298 ? -2.556 -17.049 -0.828 1.00 89.56 298 ARG A N 1
ATOM 2405 C CA . ARG A 1 298 ? -3.428 -16.344 0.111 1.00 89.56 298 ARG A CA 1
ATOM 2406 C C . ARG A 1 298 ? -4.087 -15.166 -0.583 1.00 89.56 298 ARG A C 1
ATOM 2408 O O . ARG A 1 298 ? -3.439 -14.453 -1.342 1.00 89.56 298 ARG A O 1
ATOM 2415 N N . THR A 1 299 ? -5.347 -14.934 -0.254 1.00 81.81 299 THR A N 1
ATOM 2416 C CA . THR A 1 299 ? -6.055 -13.721 -0.648 1.00 81.81 299 THR A CA 1
ATOM 2417 C C . THR A 1 299 ? -5.957 -12.707 0.488 1.00 81.81 299 THR A C 1
ATOM 2419 O O . THR A 1 299 ? -6.260 -13.033 1.635 1.00 81.81 299 THR A O 1
ATOM 2422 N N . TYR A 1 300 ? -5.550 -11.483 0.167 1.00 80.12 300 TYR A N 1
ATOM 2423 C CA . TYR A 1 300 ? -5.484 -10.358 1.097 1.00 80.12 300 TYR A CA 1
ATOM 2424 C C . TYR A 1 300 ? -6.389 -9.222 0.636 1.00 80.12 300 TYR A C 1
ATOM 2426 O O . TYR A 1 300 ? -6.625 -9.043 -0.556 1.00 80.12 300 TYR A O 1
ATOM 2434 N N . TYR A 1 301 ? -6.867 -8.428 1.588 1.00 79.31 301 TYR A N 1
ATOM 2435 C CA . TYR A 1 301 ? -7.636 -7.219 1.324 1.00 79.31 301 TYR A CA 1
ATOM 2436 C C . TYR A 1 301 ? -6.811 -6.026 1.790 1.00 79.31 301 TYR A C 1
ATOM 2438 O O . TYR A 1 301 ? -6.531 -5.897 2.980 1.00 79.31 301 TYR A O 1
ATOM 2446 N N . LEU A 1 302 ? -6.364 -5.205 0.843 1.00 79.19 302 LEU A N 1
ATOM 2447 C CA . LEU A 1 302 ? -5.509 -4.051 1.110 1.00 79.19 302 LEU A CA 1
ATOM 2448 C C . LEU A 1 302 ? -6.323 -2.773 0.979 1.00 79.19 302 LEU A C 1
ATOM 2450 O O . LEU A 1 302 ? -7.015 -2.585 -0.023 1.00 79.19 302 LEU A O 1
ATOM 2454 N N . SER A 1 303 ? -6.241 -1.907 1.986 1.00 82.12 303 SER A N 1
ATOM 2455 C CA . SER A 1 303 ? -6.973 -0.644 2.010 1.00 82.12 303 SER A CA 1
ATOM 2456 C C . SER A 1 303 ? -6.578 0.245 0.836 1.00 82.12 303 SER A C 1
ATOM 2458 O O . SER A 1 303 ? -5.399 0.400 0.523 1.00 82.12 303 SER A O 1
ATOM 2460 N N . ILE A 1 304 ? -7.578 0.855 0.215 1.00 81.69 304 ILE A N 1
ATOM 2461 C CA . ILE A 1 304 ? -7.401 1.837 -0.846 1.00 81.69 304 ILE A CA 1
ATOM 2462 C C . ILE A 1 304 ? -7.366 3.223 -0.213 1.00 81.69 304 ILE A C 1
ATOM 2464 O O . ILE A 1 304 ? -8.288 3.608 0.509 1.00 81.69 304 ILE A O 1
ATOM 2468 N N . ILE A 1 305 ? -6.324 3.990 -0.523 1.00 85.81 305 ILE A N 1
ATOM 2469 C CA . ILE A 1 305 ? -6.249 5.392 -0.124 1.00 85.81 305 ILE A CA 1
ATOM 2470 C C . ILE A 1 305 ? -6.975 6.214 -1.187 1.00 85.81 305 ILE A C 1
ATOM 2472 O O . ILE A 1 305 ? -6.478 6.390 -2.296 1.00 85.81 305 ILE A O 1
ATOM 2476 N N . SER A 1 306 ? -8.178 6.675 -0.852 1.00 87.44 306 SER A N 1
ATOM 2477 C CA . SER A 1 306 ? -9.022 7.490 -1.727 1.00 87.44 306 SER A CA 1
ATOM 2478 C C . SER A 1 306 ? -9.330 8.839 -1.090 1.00 87.44 306 SER A C 1
ATOM 2480 O O . SER A 1 306 ? -9.226 8.983 0.128 1.00 87.44 306 SER A O 1
ATOM 2482 N N . SER A 1 307 ? -9.772 9.814 -1.887 1.00 89.94 307 SER A N 1
ATOM 2483 C CA . SER A 1 307 ? -10.281 11.088 -1.356 1.00 89.94 307 SER A CA 1
ATOM 2484 C C . SER A 1 307 ? -11.330 10.887 -0.258 1.00 89.94 307 SER A C 1
ATOM 2486 O O . SER A 1 307 ? -11.207 11.465 0.819 1.00 89.94 307 SER A O 1
ATOM 2488 N N . ALA A 1 308 ? -12.331 10.037 -0.507 1.00 88.19 308 ALA A N 1
ATOM 2489 C CA . ALA A 1 308 ? -13.389 9.755 0.461 1.00 88.19 308 ALA A CA 1
ATOM 2490 C C . ALA A 1 308 ? -12.829 9.125 1.745 1.00 88.19 308 ALA A C 1
ATOM 2492 O O . ALA A 1 308 ? -13.151 9.576 2.839 1.00 88.19 308 ALA A O 1
ATOM 2493 N N . GLY A 1 309 ? -11.934 8.137 1.626 1.00 88.75 309 GLY A N 1
ATOM 2494 C CA . GLY A 1 309 ? -11.308 7.491 2.784 1.00 88.75 309 GLY A CA 1
ATOM 2495 C C . GLY A 1 309 ? -10.434 8.444 3.605 1.00 88.75 309 GLY A C 1
ATOM 2496 O O . GLY A 1 309 ? -10.447 8.394 4.830 1.00 88.75 309 GLY A O 1
ATOM 2497 N N . VAL A 1 310 ? -9.711 9.353 2.947 1.00 90.50 310 VAL A N 1
ATOM 2498 C CA . VAL A 1 310 ? -8.896 10.382 3.609 1.00 90.50 310 VAL A CA 1
ATOM 2499 C C . VAL A 1 310 ? -9.773 11.364 4.390 1.00 90.50 310 VAL A C 1
ATOM 2501 O O . VAL A 1 310 ? -9.504 11.630 5.561 1.00 90.50 310 VAL A O 1
ATOM 2504 N N . LEU A 1 311 ? -10.844 11.872 3.775 1.00 90.12 311 LEU A N 1
ATOM 2505 C CA . LEU A 1 311 ? -11.795 12.774 4.431 1.00 90.12 311 LEU A CA 1
ATOM 2506 C C . LEU A 1 311 ? -12.545 12.076 5.577 1.00 90.12 311 LEU A C 1
ATOM 2508 O O . LEU A 1 311 ? -12.723 12.658 6.645 1.00 90.12 311 LEU A O 1
ATOM 2512 N N . ALA A 1 312 ? -12.921 10.810 5.402 1.00 89.38 312 ALA A N 1
ATOM 2513 C CA . ALA A 1 312 ? -13.534 10.006 6.454 1.00 89.38 312 ALA A CA 1
ATOM 2514 C C . ALA A 1 312 ? -12.578 9.762 7.630 1.00 89.38 312 ALA A C 1
ATOM 2516 O O . ALA A 1 312 ? -12.982 9.880 8.783 1.00 89.38 312 ALA A O 1
ATOM 2517 N N . ALA A 1 313 ? -11.296 9.488 7.365 1.00 90.00 313 ALA A N 1
ATOM 2518 C CA . ALA A 1 313 ? -10.291 9.314 8.413 1.00 90.00 313 ALA A CA 1
ATOM 2519 C C . ALA A 1 313 ? -10.081 10.591 9.243 1.00 90.00 313 ALA A C 1
ATOM 2521 O O . ALA A 1 313 ? -9.912 10.500 10.461 1.00 90.00 313 ALA A O 1
ATOM 2522 N N . ARG A 1 314 ? -10.139 11.775 8.615 1.00 89.19 314 ARG A N 1
ATOM 2523 C CA . ARG A 1 314 ? -10.084 13.075 9.312 1.00 89.19 314 ARG A CA 1
ATOM 2524 C C . ARG A 1 314 ? -11.254 13.271 10.278 1.00 89.19 314 ARG A C 1
ATOM 2526 O O . ARG A 1 314 ? -11.039 13.778 11.370 1.00 89.19 314 ARG A O 1
ATOM 2533 N N . ASN A 1 315 ? -12.441 12.786 9.913 1.00 88.12 315 ASN A N 1
ATOM 2534 C CA . ASN A 1 315 ? -13.674 12.916 10.698 1.00 88.12 315 ASN A CA 1
ATOM 2535 C C . ASN A 1 315 ? -13.974 11.709 11.609 1.00 88.12 315 ASN A C 1
ATOM 2537 O O . ASN A 1 315 ? -15.056 11.617 12.187 1.00 88.12 315 ASN A O 1
ATOM 2541 N N . LEU A 1 316 ? -13.053 10.746 11.738 1.00 87.69 316 LEU A N 1
ATOM 2542 C CA . LEU A 1 316 ? -13.310 9.527 12.516 1.00 87.69 316 LEU A CA 1
ATOM 2543 C C . LEU A 1 316 ? -13.440 9.797 14.023 1.00 87.69 316 LEU A C 1
ATOM 2545 O O . LEU A 1 316 ? -13.964 8.969 14.766 1.00 87.69 316 LEU A O 1
ATOM 2549 N N . ASP A 1 317 ? -12.966 10.947 14.491 1.00 88.88 317 ASP A N 1
ATOM 2550 C CA . ASP A 1 317 ? -13.148 11.375 15.871 1.00 88.88 317 ASP A CA 1
ATOM 2551 C C . ASP A 1 317 ? -14.615 11.620 16.227 1.00 88.88 317 ASP A C 1
ATOM 2553 O O . ASP A 1 317 ? -14.976 11.394 17.376 1.00 88.88 317 ASP A O 1
ATOM 2557 N N . VAL A 1 318 ? -15.465 11.982 15.262 1.00 87.69 318 VAL A N 1
ATOM 2558 C CA . VAL A 1 318 ? -16.917 12.096 15.466 1.00 87.69 318 VAL A CA 1
ATOM 2559 C C . VAL A 1 318 ? -17.499 10.767 15.950 1.00 87.69 318 VAL A C 1
ATOM 2561 O O . VAL A 1 318 ? -18.265 10.748 16.908 1.00 87.69 318 VAL A O 1
ATOM 2564 N N . LEU A 1 319 ? -17.078 9.646 15.351 1.00 86.69 319 LEU A N 1
ATOM 2565 C CA . LEU A 1 319 ? -17.492 8.311 15.794 1.00 86.69 319 LEU A CA 1
ATOM 2566 C C . LEU A 1 319 ? -16.781 7.916 17.091 1.00 86.69 319 LEU A C 1
ATOM 2568 O O . LEU A 1 319 ? -17.402 7.507 18.068 1.00 86.69 319 LEU A O 1
ATOM 2572 N N . ASN A 1 320 ? -15.457 8.078 17.122 1.00 88.94 320 ASN A N 1
ATOM 2573 C CA . ASN A 1 320 ? -14.641 7.597 18.229 1.00 88.94 320 ASN A CA 1
ATOM 2574 C C . ASN A 1 320 ? -14.781 8.421 19.514 1.00 88.94 320 ASN A C 1
ATOM 2576 O O . ASN A 1 320 ? -14.358 7.929 20.551 1.00 88.94 320 ASN A O 1
ATOM 2580 N N . LYS A 1 321 ? -15.364 9.622 19.511 1.00 85.94 321 LYS A N 1
ATOM 2581 C CA . LYS A 1 321 ? -15.652 10.392 20.738 1.00 85.94 321 LYS A CA 1
ATOM 2582 C C . LYS A 1 321 ? -17.059 10.151 21.288 1.00 85.94 321 LYS A C 1
ATOM 2584 O O . LYS A 1 321 ? -17.251 10.335 22.483 1.00 85.94 321 LYS A O 1
ATOM 2589 N N . ALA A 1 322 ? -18.015 9.765 20.445 1.00 77.19 322 ALA A N 1
ATOM 2590 C CA . ALA A 1 322 ? -19.431 9.750 20.807 1.00 77.19 322 ALA A CA 1
ATOM 2591 C C . ALA A 1 322 ? -19.874 8.494 21.577 1.00 77.19 322 ALA A C 1
ATOM 2593 O O . ALA A 1 322 ? -20.753 8.590 22.426 1.00 77.19 322 ALA A O 1
ATOM 2594 N N . ASP A 1 323 ? -19.281 7.332 21.285 1.00 67.75 323 ASP A N 1
ATOM 2595 C CA . ASP A 1 323 ? -19.900 6.040 21.615 1.00 67.75 323 ASP A CA 1
ATOM 2596 C C . ASP A 1 323 ? -18.995 5.104 22.448 1.00 67.75 323 ASP A C 1
ATOM 2598 O O . ASP A 1 323 ? -17.773 5.268 22.521 1.00 67.75 323 ASP A O 1
ATOM 2602 N N . ASN A 1 324 ? -19.599 4.076 23.043 1.00 77.06 324 ASN A N 1
ATOM 2603 C CA . ASN A 1 324 ? -18.964 2.933 23.700 1.00 77.06 324 ASN A CA 1
ATOM 2604 C C . ASN A 1 324 ? -18.282 1.964 22.722 1.00 77.06 324 ASN A C 1
A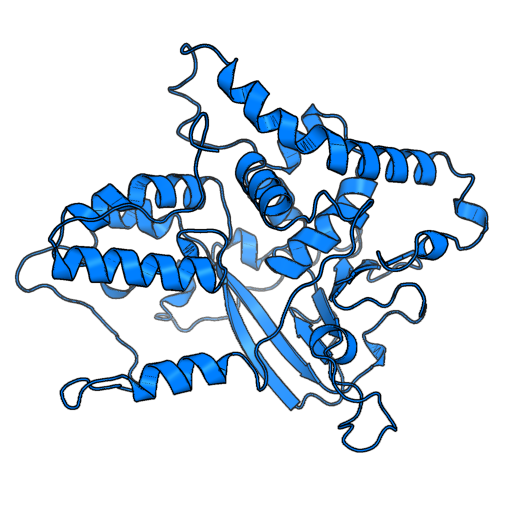TOM 2606 O O . ASN A 1 324 ? -17.555 1.070 23.156 1.00 77.06 324 ASN A O 1
ATOM 2610 N N . VAL A 1 325 ? -18.460 2.139 21.410 1.00 81.25 325 VAL A N 1
ATOM 2611 C CA . VAL A 1 325 ? -17.654 1.437 20.404 1.00 81.25 325 VAL A CA 1
ATOM 2612 C C . VAL A 1 325 ? -16.661 2.376 19.758 1.00 81.25 325 VAL A C 1
ATOM 2614 O O . VAL A 1 325 ? -16.884 3.569 19.583 1.00 81.25 325 VAL A O 1
ATOM 2617 N N . SER A 1 326 ? -15.484 1.823 19.493 1.00 87.06 326 SER A N 1
ATOM 2618 C CA . SER A 1 326 ? -14.360 2.556 18.943 1.00 87.06 326 SER A CA 1
ATOM 2619 C C . SER A 1 326 ? -13.765 1.787 17.778 1.00 87.06 326 SER A C 1
ATOM 2621 O O . SER A 1 326 ? -13.609 0.567 17.807 1.00 87.06 326 SER A O 1
ATOM 2623 N N . TYR A 1 327 ? -13.407 2.542 16.757 1.00 87.44 327 TYR A N 1
ATOM 2624 C CA . TYR A 1 327 ? -12.933 2.080 15.475 1.00 87.44 327 TYR A CA 1
ATOM 2625 C C . TYR A 1 327 ? -11.440 2.280 15.368 1.00 87.44 327 TYR A C 1
ATOM 2627 O O . TYR A 1 327 ? -10.922 3.369 15.623 1.00 87.44 327 TYR A O 1
ATOM 2635 N N . THR A 1 328 ? -10.745 1.220 14.975 1.00 90.56 328 THR A N 1
ATOM 2636 C CA . THR A 1 328 ? -9.298 1.249 14.850 1.00 90.56 328 THR A CA 1
ATOM 2637 C C . THR A 1 328 ? -8.807 0.327 13.747 1.00 90.56 328 THR A C 1
ATOM 2639 O O . THR A 1 328 ? -9.365 -0.745 13.508 1.00 90.56 328 THR A O 1
ATOM 2642 N N . GLY A 1 329 ? -7.754 0.744 13.050 1.00 88.12 329 GLY A N 1
ATOM 2643 C CA . GLY A 1 329 ? -7.109 -0.078 12.042 1.00 88.12 329 GLY A CA 1
ATOM 2644 C C . GLY A 1 329 ? -6.122 0.694 11.182 1.00 88.12 329 GLY A C 1
ATOM 2645 O O . GLY A 1 329 ? -6.075 1.922 11.175 1.00 88.12 329 GLY A O 1
ATOM 2646 N N . ALA A 1 330 ? -5.329 -0.044 10.407 1.00 85.94 330 ALA A N 1
ATOM 2647 C CA . ALA A 1 330 ? -4.328 0.550 9.520 1.00 85.94 330 ALA A CA 1
ATOM 2648 C C . ALA A 1 330 ? -4.946 1.458 8.434 1.00 85.94 330 ALA A C 1
ATOM 2650 O O . ALA A 1 330 ? -4.277 2.370 7.948 1.00 85.94 330 ALA A O 1
ATOM 2651 N N . TRP A 1 331 ? -6.224 1.244 8.097 1.00 84.75 331 TRP A N 1
ATOM 2652 C CA . TRP A 1 331 ? -7.005 2.050 7.151 1.00 84.75 331 TRP A CA 1
ATOM 2653 C C . TRP A 1 331 ? -7.232 3.503 7.602 1.00 84.75 331 TRP A C 1
ATOM 2655 O O . TRP A 1 331 ? -7.590 4.336 6.779 1.00 84.75 331 TRP A O 1
ATOM 2665 N N . MET A 1 332 ? -6.967 3.836 8.870 1.00 85.69 332 MET A N 1
ATOM 2666 C CA . MET A 1 332 ? -7.027 5.213 9.386 1.00 85.69 332 MET A CA 1
ATOM 2667 C C . MET A 1 332 ? -5.826 6.084 8.982 1.00 85.69 332 MET A C 1
ATOM 2669 O O . MET A 1 332 ? -5.790 7.282 9.261 1.00 85.69 332 MET A O 1
ATOM 2673 N N . GLY A 1 333 ? -4.815 5.487 8.356 1.00 85.25 333 GLY A N 1
ATOM 2674 C CA . GLY A 1 333 ? -3.661 6.180 7.797 1.00 85.25 333 GLY A CA 1
ATOM 2675 C C . GLY A 1 333 ? -3.259 5.536 6.477 1.00 85.25 333 GLY A C 1
ATOM 2676 O O . GLY A 1 333 ? -4.095 5.060 5.718 1.00 85.25 333 GLY A O 1
ATOM 2677 N N . TYR A 1 334 ? -1.959 5.446 6.219 1.00 85.88 334 TYR A N 1
ATOM 2678 C CA . TYR A 1 334 ? -1.427 4.921 4.957 1.00 85.88 334 TYR A CA 1
ATOM 2679 C C . TYR A 1 334 ? -1.498 3.392 4.786 1.00 85.88 334 TYR A C 1
ATOM 2681 O O . TYR A 1 334 ? -0.812 2.860 3.919 1.00 85.88 334 TYR A O 1
ATOM 2689 N N . ALA A 1 335 ? -2.285 2.675 5.600 1.00 82.44 335 ALA A N 1
ATOM 2690 C CA . ALA A 1 335 ? -2.382 1.209 5.598 1.00 82.44 335 ALA A CA 1
ATOM 2691 C C . ALA A 1 335 ? -1.100 0.455 6.024 1.00 82.44 335 ALA A C 1
ATOM 2693 O O . ALA A 1 335 ? -0.921 -0.715 5.700 1.00 82.44 335 ALA A O 1
ATOM 2694 N N . PHE A 1 336 ? -0.230 1.097 6.815 1.00 84.06 336 PHE A N 1
ATOM 2695 C CA . PHE A 1 336 ? 0.988 0.490 7.374 1.00 84.06 336 PHE A CA 1
ATOM 2696 C C . PHE A 1 336 ? 0.825 0.050 8.834 1.00 84.06 336 PHE A C 1
ATOM 2698 O O . PHE A 1 336 ? 0.037 0.622 9.591 1.00 84.06 336 PHE A O 1
ATOM 2705 N N . HIS A 1 337 ? 1.661 -0.905 9.260 1.00 85.50 337 HIS A N 1
ATOM 2706 C CA . HIS A 1 337 ? 1.686 -1.441 10.627 1.00 85.50 337 HIS A CA 1
ATOM 2707 C C . HIS A 1 337 ? 1.757 -0.357 11.710 1.00 85.50 337 HIS A C 1
ATOM 2709 O O . HIS A 1 337 ? 0.980 -0.408 12.656 1.00 85.50 337 HIS A O 1
ATOM 2715 N N . GLY A 1 338 ? 2.633 0.644 11.548 1.00 82.44 338 GLY A N 1
ATOM 2716 C CA . GLY A 1 338 ? 2.780 1.727 12.528 1.00 82.44 338 GLY A CA 1
ATOM 2717 C C . GLY A 1 338 ? 1.537 2.615 12.653 1.00 82.44 338 GLY A C 1
ATOM 2718 O O . GLY A 1 338 ? 1.235 3.106 13.737 1.00 82.44 338 GLY A O 1
ATOM 2719 N N . GLY A 1 339 ? 0.788 2.791 11.559 1.00 84.06 339 GLY A N 1
ATOM 2720 C CA . GLY A 1 339 ? -0.506 3.477 11.588 1.00 84.06 339 GLY A CA 1
ATOM 2721 C C . GLY A 1 339 ? -1.563 2.648 12.314 1.00 84.06 339 GLY A C 1
ATOM 2722 O O . GLY A 1 339 ? -2.269 3.172 13.166 1.00 84.06 339 GLY A O 1
ATOM 2723 N N . GLY A 1 340 ? -1.614 1.339 12.043 1.00 88.25 340 GLY A N 1
ATOM 2724 C CA . GLY A 1 340 ? -2.540 0.424 12.714 1.00 88.25 340 GLY A CA 1
ATOM 2725 C C . GLY A 1 340 ? -2.291 0.303 14.219 1.00 88.25 340 GLY A C 1
ATOM 2726 O O . GLY A 1 340 ? -3.233 0.380 15.001 1.00 88.25 340 GLY A O 1
ATOM 2727 N N . SER A 1 341 ? -1.031 0.177 14.647 1.00 89.50 341 SER A N 1
ATOM 2728 C CA . SER A 1 341 ? -0.692 0.134 16.075 1.00 89.50 341 SER A CA 1
ATOM 2729 C C . SER A 1 341 ? -0.984 1.462 16.776 1.00 89.50 341 SER A C 1
ATOM 2731 O O . SER A 1 341 ? -1.509 1.459 17.885 1.00 89.50 341 SER A O 1
ATOM 2733 N N . GLY A 1 342 ? -0.686 2.594 16.125 1.00 91.00 342 GLY A N 1
ATOM 2734 C CA . GLY A 1 342 ? -1.008 3.925 16.649 1.00 91.00 342 GLY A CA 1
ATOM 2735 C C . GLY A 1 342 ? -2.515 4.137 16.805 1.00 91.00 342 GLY A C 1
ATOM 2736 O O . GLY A 1 342 ? -2.963 4.630 17.837 1.00 91.00 342 GLY A O 1
ATOM 2737 N N . ALA A 1 343 ? -3.302 3.675 15.831 1.00 91.56 343 ALA A N 1
ATOM 2738 C CA . ALA A 1 343 ? -4.756 3.678 15.920 1.00 91.56 343 ALA A CA 1
ATOM 2739 C C . ALA A 1 343 ? -5.267 2.845 17.103 1.00 91.56 343 ALA A C 1
ATOM 2741 O O . ALA A 1 343 ? -6.196 3.257 17.798 1.00 91.56 343 ALA A O 1
ATOM 2742 N N . GLY A 1 344 ? -4.686 1.666 17.346 1.00 92.88 344 GLY A N 1
ATOM 2743 C CA . GLY A 1 344 ? -5.069 0.814 18.476 1.00 92.88 344 GLY A CA 1
ATOM 2744 C C . GLY A 1 344 ? -4.767 1.481 19.817 1.00 92.88 344 GLY A C 1
ATOM 2745 O O . GLY A 1 344 ? -5.605 1.486 20.717 1.00 92.88 344 GLY A O 1
ATOM 2746 N N . LEU A 1 345 ? -3.597 2.116 19.919 1.00 93.12 345 LEU A N 1
ATOM 2747 C CA . LEU A 1 345 ? -3.180 2.844 21.114 1.00 93.12 345 LEU A CA 1
ATOM 2748 C C . LEU A 1 345 ? -4.088 4.044 21.419 1.00 93.12 345 LEU A C 1
ATOM 2750 O O . LEU A 1 345 ? -4.409 4.271 22.582 1.00 93.12 345 LEU A O 1
ATOM 2754 N N . ALA A 1 346 ? -4.537 4.785 20.402 1.00 93.31 346 ALA A N 1
ATOM 2755 C CA . ALA A 1 346 ? -5.463 5.904 20.593 1.00 93.31 346 ALA A CA 1
ATOM 2756 C C . ALA A 1 346 ? -6.800 5.452 21.204 1.00 93.31 346 ALA A C 1
ATOM 2758 O O . ALA A 1 346 ? -7.299 6.074 22.141 1.00 93.31 346 ALA A O 1
ATOM 2759 N N . VAL A 1 347 ? -7.345 4.325 20.734 1.00 93.12 347 VAL A N 1
ATOM 2760 C CA . VAL A 1 347 ? -8.559 3.727 21.311 1.00 93.12 347 VAL A CA 1
ATOM 2761 C C . VAL A 1 347 ? -8.311 3.206 22.729 1.00 93.12 347 VAL A C 1
ATOM 2763 O O . VAL A 1 347 ? -9.120 3.457 23.619 1.00 93.12 347 VAL A O 1
ATOM 2766 N N . ALA A 1 348 ? -7.180 2.542 22.981 1.00 92.50 348 ALA A N 1
ATOM 2767 C CA . ALA A 1 348 ? -6.826 2.092 24.329 1.00 92.50 348 ALA A CA 1
ATOM 2768 C C . ALA A 1 348 ? -6.693 3.268 25.316 1.00 92.50 348 ALA A C 1
ATOM 2770 O O . ALA A 1 348 ? -7.150 3.179 26.455 1.00 92.50 348 ALA A O 1
ATOM 2771 N N . ASN A 1 349 ? -6.121 4.392 24.873 1.00 93.31 349 ASN A N 1
ATOM 2772 C CA . ASN A 1 349 ? -6.045 5.614 25.668 1.00 93.31 349 ASN A CA 1
ATOM 2773 C C . ASN A 1 349 ? -7.429 6.191 25.961 1.00 93.31 349 ASN A C 1
ATOM 2775 O O . ASN A 1 349 ? -7.690 6.482 27.123 1.00 93.31 349 ASN A O 1
ATOM 2779 N N . LYS A 1 350 ? -8.332 6.257 24.973 1.00 92.88 350 LYS A N 1
ATOM 2780 C CA . LYS A 1 350 ? -9.732 6.649 25.202 1.00 92.88 350 LYS A CA 1
ATOM 2781 C C . LYS A 1 350 ? -10.380 5.800 26.291 1.00 92.88 350 LYS A C 1
ATOM 2783 O O . LYS A 1 350 ? -10.976 6.351 27.206 1.00 92.88 350 LYS A O 1
ATOM 2788 N N . ILE A 1 351 ? -10.243 4.477 26.220 1.00 90.69 351 ILE A N 1
ATOM 2789 C CA . ILE A 1 351 ? -10.823 3.568 27.222 1.00 90.69 351 ILE A CA 1
ATOM 2790 C C . ILE A 1 351 ? -10.243 3.851 28.616 1.00 90.69 351 ILE A C 1
ATOM 2792 O O . ILE A 1 351 ? -10.960 3.807 29.609 1.00 90.69 351 ILE A O 1
ATOM 2796 N N . ARG A 1 352 ? -8.947 4.169 28.697 1.00 92.50 352 ARG A N 1
ATOM 2797 C CA . ARG A 1 352 ? -8.252 4.415 29.965 1.00 92.50 352 ARG A CA 1
ATOM 2798 C C . ARG A 1 352 ? -8.522 5.800 30.564 1.00 92.50 352 ARG A C 1
ATOM 2800 O O . ARG A 1 352 ? -8.548 5.919 31.784 1.00 92.50 352 ARG A O 1
ATOM 2807 N N . THR A 1 353 ? -8.625 6.848 29.747 1.00 93.12 353 THR A N 1
ATOM 2808 C CA . THR A 1 353 ? -8.652 8.250 30.213 1.00 93.12 353 THR A CA 1
ATOM 2809 C C . THR A 1 353 ? -9.936 8.998 29.881 1.00 93.12 353 THR A C 1
ATOM 2811 O O . THR A 1 353 ? -10.120 10.106 30.371 1.00 93.12 353 THR A O 1
ATOM 2814 N N . GLY A 1 354 ? -10.796 8.440 29.029 1.00 89.44 354 GLY A N 1
ATOM 2815 C CA . GLY A 1 354 ? -11.956 9.122 28.453 1.00 89.44 354 GLY A CA 1
ATOM 2816 C C . GLY A 1 354 ? -11.621 10.057 27.284 1.00 89.44 354 GLY A C 1
ATOM 2817 O O . GLY A 1 354 ? -12.529 10.520 26.600 1.00 89.44 354 GLY A O 1
ATOM 2818 N N . THR A 1 355 ? -10.339 10.314 27.003 1.00 90.00 355 THR A N 1
ATOM 2819 C CA . THR A 1 355 ? -9.917 11.265 25.963 1.00 90.00 355 THR A CA 1
ATOM 2820 C C . THR A 1 355 ? -9.464 10.539 24.705 1.00 90.00 355 THR A C 1
ATOM 2822 O O . THR A 1 355 ? -8.575 9.690 24.754 1.00 90.00 355 THR A O 1
ATOM 2825 N N . TYR A 1 356 ? -10.033 10.918 23.560 1.00 91.12 356 TYR A N 1
ATOM 2826 C CA . TYR A 1 356 ? -9.631 10.417 22.248 1.00 91.12 356 TYR A CA 1
ATOM 2827 C C . TYR A 1 356 ? -9.013 11.526 21.390 1.00 91.12 356 TYR A C 1
ATOM 2829 O O . TYR A 1 356 ? -9.650 12.546 21.121 1.00 91.12 356 TYR A O 1
ATOM 2837 N N . GLU A 1 357 ? -7.802 11.273 20.898 1.00 90.38 357 GLU A N 1
ATOM 2838 C CA . GLU A 1 357 ? -7.134 12.077 19.875 1.00 90.38 357 GLU A CA 1
ATOM 2839 C C . GLU A 1 357 ? -7.077 11.285 18.572 1.00 90.38 357 GLU A C 1
ATOM 2841 O O . GLU A 1 357 ? -6.694 10.113 18.575 1.00 90.38 357 GLU A O 1
ATOM 2846 N N . ASN A 1 358 ? -7.457 11.909 17.454 1.00 89.81 358 ASN A N 1
ATOM 2847 C CA . ASN A 1 358 ? -7.446 11.237 16.159 1.00 89.81 358 ASN A CA 1
ATOM 2848 C C . ASN A 1 358 ? -5.994 10.962 15.721 1.00 89.81 358 ASN A C 1
ATOM 2850 O O . ASN A 1 358 ? -5.262 11.909 15.430 1.00 89.81 358 ASN A O 1
ATOM 2854 N N . PRO A 1 359 ? -5.560 9.692 15.617 1.00 88.38 359 PRO A N 1
ATOM 2855 C CA . PRO A 1 359 ? -4.184 9.357 15.268 1.00 88.38 359 PRO A CA 1
ATOM 2856 C C . PRO A 1 359 ? -3.955 9.354 13.751 1.00 88.38 359 PRO A C 1
ATOM 2858 O O . PRO A 1 359 ? -2.914 8.874 13.288 1.00 88.38 359 PRO A O 1
ATOM 2861 N N . THR A 1 360 ? -4.933 9.810 12.956 1.00 84.50 360 THR A N 1
ATOM 2862 C CA . THR A 1 360 ? -4.809 9.815 11.502 1.00 84.50 360 THR A CA 1
ATOM 2863 C C . THR A 1 360 ? -3.578 10.601 11.056 1.00 84.50 360 THR A C 1
ATOM 2865 O O . THR A 1 360 ? -3.244 11.667 11.573 1.00 84.50 360 THR A O 1
ATOM 2868 N N . ARG A 1 361 ? -2.878 10.045 10.065 1.00 80.06 361 ARG A N 1
ATOM 2869 C CA . ARG A 1 361 ? -1.729 10.704 9.428 1.00 80.06 361 ARG A CA 1
ATOM 2870 C C . ARG A 1 361 ? -2.135 11.592 8.257 1.00 80.06 361 ARG A C 1
ATOM 2872 O O . ARG A 1 361 ? -1.278 12.240 7.667 1.00 80.06 361 ARG A O 1
ATOM 2879 N N . PHE A 1 362 ? -3.416 11.606 7.910 1.00 80.38 362 PHE A N 1
ATOM 2880 C CA . PHE A 1 362 ? -3.948 12.425 6.836 1.00 80.38 362 PHE A CA 1
ATOM 2881 C C . PHE A 1 362 ? -4.233 13.846 7.316 1.00 80.38 362 PHE A C 1
ATOM 2883 O O . PHE A 1 362 ? -5.379 14.282 7.355 1.00 80.38 362 PHE A O 1
ATOM 2890 N N . ARG A 1 363 ? -3.181 14.565 7.690 1.00 71.50 363 ARG A N 1
ATOM 2891 C CA . ARG A 1 363 ? -3.264 15.972 8.094 1.00 71.50 363 ARG A CA 1
ATOM 2892 C C . ARG A 1 363 ? -3.455 16.881 6.874 1.00 71.50 363 ARG A C 1
ATOM 2894 O O . ARG A 1 363 ? -3.402 16.397 5.738 1.00 71.50 363 ARG A O 1
ATOM 2901 N N . SER A 1 364 ? -3.767 18.155 7.088 1.00 61.62 364 SER A N 1
ATOM 2902 C CA . SER A 1 364 ? -3.858 19.162 6.018 1.00 61.62 364 SER A CA 1
ATOM 2903 C C . SER A 1 364 ? -3.421 20.538 6.492 1.00 61.62 364 SER A C 1
ATOM 2905 O O . SER A 1 364 ? -3.651 20.882 7.649 1.00 61.62 364 SER A O 1
ATOM 2907 N N . GLY A 1 365 ? -2.908 21.356 5.571 1.00 58.69 365 GLY A N 1
ATOM 2908 C CA . GLY A 1 365 ? -2.574 22.755 5.853 1.00 58.69 365 GLY A CA 1
ATOM 2909 C C . GLY A 1 365 ? -1.435 22.877 6.865 1.00 58.69 365 GLY A C 1
ATOM 2910 O O . GLY A 1 365 ? -0.440 22.178 6.734 1.00 58.69 365 GLY A O 1
ATOM 2911 N N . GLU A 1 366 ? -1.599 23.731 7.878 1.00 43.22 366 GLU A N 1
ATOM 2912 C CA . GLU A 1 366 ? -0.587 24.017 8.917 1.00 43.22 366 GLU A CA 1
ATOM 2913 C C . GLU A 1 366 ? -0.229 22.814 9.814 1.00 43.22 366 GLU A C 1
ATOM 2915 O O . GLU A 1 366 ? 0.686 22.892 10.631 1.00 43.22 366 GLU A O 1
ATOM 2920 N N . GLU A 1 367 ? -0.952 21.699 9.689 1.00 52.62 367 GLU A N 1
ATOM 2921 C CA . GLU A 1 367 ? -0.683 20.461 10.426 1.00 52.62 367 GLU A CA 1
ATOM 2922 C C . GLU A 1 367 ? 0.354 19.534 9.751 1.00 52.62 367 GLU A C 1
ATOM 2924 O O . GLU A 1 367 ? 0.731 18.511 10.347 1.00 52.62 367 GLU A O 1
ATOM 2929 N N . LEU A 1 368 ? 0.755 19.853 8.512 1.00 53.75 368 LEU A N 1
ATOM 2930 C CA . LEU A 1 368 ? 1.789 19.183 7.707 1.00 53.7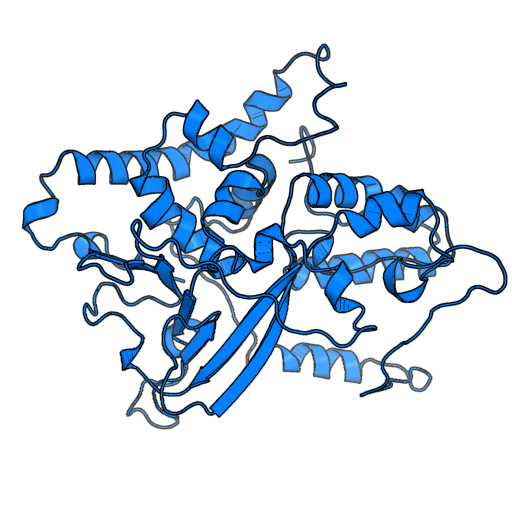5 368 LEU A CA 1
ATOM 2931 C C . LEU A 1 368 ? 3.102 19.965 7.775 1.00 53.75 368 LEU A C 1
ATOM 2933 O O . LEU A 1 368 ? 4.153 19.293 7.895 1.00 53.75 368 LEU A O 1
#

pLDDT: mean 79.26, std 14.53, range [36.88, 95.94]

Secondary structure (DSSP, 8-state):
--EEEEESSSS-EEETTBGGGG-SGGGTTSHHHHHHHHHHHHHHHHGGGHHHHHHHS-GGGTTTTTT-PPBHHHHHHHTT--HHIIIIIIHHHHHHHH--BHHHHHHHSBHHHHHHHHHHTTTT-TTTS-------TT-THHHHHHHHTT--TT----TT--------SSS---HHHHGGG--HHHHHHHTT-EEEEEEEEEE--GGGS-S-GGG--SEEEEEPPTT---PPP-----TT-THHHH--HHHHHSPBPEEEEEHHHHH----TTSTT-----EEEES-SSPPSSEEEEEEEEEEE--HHHHHHHHTHHHHHHHSS----SGGGTTS-HHHHHHHHHHHHHHHHHS------S---GGG-

Radius of gyration: 22.13 Å; chains: 1; bounding box: 54×56×61 Å

InterPro domains:
  IPR036188 FAD/NAD(P)-binding domain superfamily [SSF51905] (29-351)
  IPR050464 Zeta Carotene Desaturase and Related Oxidoreductases [PTHR42923] (11-173)

Organism: Talaromyces pinophilus (NCBI:txid128442)

Sequence (368 aa):
MSTSVTEEDGPMAWGSTSLWSFIDGSRFFSPWFWRFMFDILRFNFCATEIFAEKSNESQHDKTRDNERLESIGEYLKRKGYSDEFKRYYLIADVAAIWCMSTAGVFKDYPAEALIHFMSTHRLLNTITESLNWSTVKNGSKSYVDAFLRTLLENHHVHLETKIRRVRREDDHSALSLLGDEATVLETQILGSFQASRNEIALHLDPTVLSTKKSAQAAWNAVVPSVQDTRSRTKPTFGEHDPTSLLLSNSYYTKRQICVHDDMYRLRSLPWPGKPGSVGRVIVTLNPVRQPDAIQCRRTYYLSIISSAGVLAARNLDVLNKADNVSYTGAWMGYAFHGGGSGAGLAVANKIRTGTYENPTRFRSGEEL